Protein AF-A0AAE6M9Z0-F1 (afdb_monomer)

Organism: NCBI:txid983328

Sequence (207 aa):
MKKAFSLVELVFVMVILGILASFIIPSFSAKKQDADIATIKIQIAAIRAGIRDYTTSQIISGKTKQTLEVKDIPKKWDENKNDTIYPLFLEDFGDHKELFSTVLPNPIKGTSNNTQNGWSRQNSSNKLTYEGRYFIRFGKEAIRFDYCSIATQTESSKQICPPTNDTDKYKYMGKFYCSDSDKKNAVCWVKNKFNKYKIYKKERLAL

Foldseek 3Di:
DDDDDDPVNVVVVVVVCVVVCVVVVVVVVVVVVVVLVVVVVVVVVQLLVLQVVQLVVLVVVPADPVQDDLVPDDLDDDPVCPNDSGGQALDDPPDQQFGSVNRHVGGHGEDQAPQDAAKTQAPHNNHGDQTQWMWGDDHPDIWIKGADASSSQPDPPDGSDDDDPPVCSCVRHSDIDTPPDPDPPDPQWDQPPVRDTDRDPDDDPDD

InterPro domains:
  IPR012902 Prokaryotic N-terminal methylation site [PF07963] (2-24)
  IPR012902 Prokaryotic N-terminal methylation site [TIGR02532] (3-24)
  IPR045584 Pilin-like [SSF54523] (5-69)

Structure (mmCIF, N/CA/C/O backbone):
data_AF-A0AAE6M9Z0-F1
#
_entry.id   AF-A0AAE6M9Z0-F1
#
loop_
_atom_site.group_PDB
_atom_site.id
_atom_site.type_symbol
_atom_site.label_atom_id
_atom_site.label_alt_id
_atom_site.label_comp_id
_atom_site.label_asym_id
_atom_site.label_entity_id
_atom_site.label_seq_id
_atom_site.pdbx_PDB_ins_code
_atom_site.Cartn_x
_atom_site.Cartn_y
_atom_site.Cartn_z
_atom_site.occupancy
_atom_site.B_iso_or_equiv
_atom_site.auth_seq_id
_atom_site.auth_comp_id
_atom_site.auth_asym_id
_atom_site.auth_atom_id
_atom_site.pdbx_PDB_model_num
ATOM 1 N N . MET A 1 1 ? 33.092 -32.753 -36.816 1.00 53.78 1 MET A N 1
ATOM 2 C CA . MET A 1 1 ? 33.639 -31.443 -37.236 1.00 53.78 1 MET A CA 1
ATOM 3 C C . MET A 1 1 ? 32.785 -30.342 -36.618 1.00 53.78 1 MET A C 1
ATOM 5 O O . MET A 1 1 ? 31.617 -30.245 -36.969 1.00 53.78 1 MET A O 1
ATOM 9 N N . LYS A 1 2 ? 33.300 -29.580 -35.643 1.00 60.50 2 LYS A N 1
ATOM 10 C CA . LYS A 1 2 ? 32.569 -28.436 -35.068 1.00 60.50 2 LYS A CA 1
ATOM 11 C C . LYS A 1 2 ? 32.738 -27.248 -36.019 1.00 60.50 2 LYS A C 1
ATOM 13 O O . LYS A 1 2 ? 33.869 -26.834 -36.251 1.00 60.50 2 LYS A O 1
ATOM 18 N N . LYS A 1 3 ? 31.648 -26.745 -36.608 1.00 78.25 3 LYS A N 1
ATOM 19 C CA . LYS A 1 3 ? 31.686 -25.520 -37.420 1.00 78.25 3 LYS A CA 1
ATOM 20 C C . LYS A 1 3 ? 31.883 -24.336 -36.474 1.00 78.25 3 LYS A C 1
ATOM 22 O O . LYS A 1 3 ? 31.016 -24.067 -35.648 1.00 78.25 3 LYS A O 1
ATOM 27 N N . ALA A 1 4 ? 33.043 -23.693 -36.551 1.00 77.06 4 ALA A N 1
ATOM 28 C CA . ALA A 1 4 ? 33.271 -22.418 -35.890 1.00 77.06 4 ALA A CA 1
ATOM 29 C C . ALA A 1 4 ? 32.537 -21.320 -36.669 1.00 77.06 4 ALA A C 1
ATOM 31 O O . ALA A 1 4 ? 32.483 -21.359 -37.899 1.00 77.06 4 ALA A O 1
ATOM 32 N N . PHE A 1 5 ? 31.948 -20.377 -35.941 1.00 80.62 5 PHE A N 1
ATOM 33 C CA . PHE A 1 5 ? 31.266 -19.223 -36.517 1.00 80.62 5 PHE A CA 1
ATOM 34 C C . PHE A 1 5 ? 32.273 -18.355 -37.284 1.00 80.62 5 PHE A C 1
ATOM 36 O O . PHE A 1 5 ? 33.394 -18.151 -36.811 1.00 80.62 5 PHE A O 1
ATOM 43 N N . SER A 1 6 ? 31.900 -17.864 -38.467 1.00 91.19 6 SER A N 1
ATOM 44 C CA . SER A 1 6 ? 32.780 -16.993 -39.253 1.00 91.19 6 SER A CA 1
ATOM 45 C C . SER A 1 6 ? 32.881 -15.609 -38.607 1.00 91.19 6 SER A C 1
ATOM 47 O O . SER A 1 6 ? 31.891 -15.071 -38.110 1.00 91.19 6 SER A O 1
ATOM 49 N N . LEU A 1 7 ? 34.065 -14.990 -38.660 1.00 91.12 7 LEU A N 1
ATOM 50 C CA . LEU A 1 7 ? 34.269 -13.622 -38.169 1.00 91.12 7 LEU A CA 1
ATOM 51 C C . LEU A 1 7 ? 33.325 -12.635 -38.870 1.00 91.12 7 LEU A C 1
ATOM 53 O O . LEU A 1 7 ? 32.756 -11.759 -38.226 1.00 91.12 7 LEU A O 1
ATOM 57 N N . VAL A 1 8 ? 33.108 -12.810 -40.175 1.00 92.94 8 VAL A N 1
ATOM 58 C CA . VAL A 1 8 ? 32.209 -11.949 -40.961 1.00 92.94 8 VAL A CA 1
ATOM 59 C C . VAL A 1 8 ? 30.764 -12.075 -40.480 1.00 92.94 8 VAL A C 1
ATOM 61 O O . VAL A 1 8 ? 30.052 -11.078 -40.382 1.00 92.94 8 VAL A O 1
ATOM 64 N N . GLU A 1 9 ? 30.342 -13.286 -40.129 1.00 92.31 9 GLU A N 1
ATOM 65 C CA . GLU A 1 9 ? 28.992 -13.558 -39.637 1.00 92.31 9 GLU A CA 1
ATOM 66 C C . GLU A 1 9 ? 28.767 -12.897 -38.270 1.00 92.31 9 GLU A C 1
ATOM 68 O O . GLU A 1 9 ? 27.723 -12.292 -38.029 1.00 92.31 9 GLU A O 1
ATOM 73 N N . LEU A 1 10 ? 29.789 -12.902 -37.407 1.00 91.38 10 LEU A N 1
ATOM 74 C CA . LEU A 1 10 ? 29.758 -12.204 -36.120 1.00 91.38 10 LEU A CA 1
ATOM 75 C C . LEU A 1 10 ? 29.625 -10.686 -36.299 1.00 91.38 10 LEU A C 1
ATOM 77 O O . LEU A 1 10 ? 28.804 -10.047 -35.638 1.00 91.38 10 LEU A O 1
ATOM 81 N N . VAL A 1 11 ? 30.418 -10.108 -37.204 1.00 94.19 11 VAL A N 1
ATOM 82 C CA . VAL A 1 11 ? 30.397 -8.664 -37.474 1.00 94.19 11 VAL A CA 1
ATOM 83 C C . VAL A 1 11 ? 29.043 -8.242 -38.038 1.00 94.19 11 VAL A C 1
ATOM 85 O O . VAL A 1 11 ? 28.477 -7.248 -37.585 1.00 94.19 11 VAL A O 1
ATOM 88 N N . PHE A 1 12 ? 28.481 -9.016 -38.967 1.00 95.06 12 PHE A N 1
ATOM 89 C CA . PHE A 1 12 ? 27.174 -8.722 -39.551 1.00 95.06 12 PHE A CA 1
ATOM 90 C C . PHE A 1 12 ? 26.058 -8.695 -38.495 1.00 95.06 12 PHE A C 1
ATOM 92 O O . PHE A 1 12 ? 25.253 -7.762 -38.468 1.00 95.06 12 PHE A O 1
ATOM 99 N N . VAL A 1 13 ? 26.055 -9.656 -37.564 1.00 94.75 13 VAL A N 1
ATOM 100 C CA . VAL A 1 13 ? 25.091 -9.689 -36.453 1.00 94.75 13 VAL A CA 1
ATOM 101 C C . VAL A 1 13 ? 25.233 -8.458 -35.552 1.00 94.75 13 VAL A C 1
ATOM 103 O O . VAL A 1 13 ? 24.226 -7.844 -35.200 1.00 94.75 13 VAL A O 1
ATOM 106 N N . MET A 1 14 ? 26.460 -8.045 -35.218 1.00 93.88 14 MET A N 1
ATOM 107 C CA . MET A 1 14 ? 26.692 -6.859 -34.382 1.00 93.88 14 MET A CA 1
ATOM 108 C C . MET A 1 14 ? 26.226 -5.562 -35.054 1.00 93.88 14 MET A C 1
ATOM 110 O O . MET A 1 14 ? 25.641 -4.707 -34.390 1.00 93.88 14 MET A O 1
ATOM 114 N N . VAL A 1 15 ? 26.417 -5.429 -36.371 1.00 95.69 15 VAL A N 1
ATOM 115 C CA . VAL A 1 15 ? 25.919 -4.275 -37.138 1.00 95.69 15 VAL A CA 1
ATOM 116 C C . VAL A 1 15 ? 24.391 -4.229 -37.123 1.00 95.69 15 VAL A C 1
ATOM 118 O O . VAL A 1 15 ? 23.815 -3.182 -36.824 1.00 95.69 15 VAL A O 1
ATOM 121 N N . ILE A 1 16 ? 23.721 -5.356 -37.382 1.00 95.62 16 ILE A N 1
ATOM 122 C CA . ILE A 1 16 ? 22.252 -5.418 -37.356 1.00 95.62 16 ILE A CA 1
ATOM 123 C C . ILE A 1 16 ? 21.716 -5.078 -35.961 1.00 95.62 16 ILE A C 1
ATOM 125 O O . ILE A 1 16 ? 20.807 -4.253 -35.839 1.00 95.62 16 ILE A O 1
ATOM 129 N N . LEU A 1 17 ? 22.287 -5.666 -34.904 1.00 94.44 17 LEU A N 1
ATOM 130 C CA . LEU A 1 17 ? 21.880 -5.375 -33.527 1.00 94.44 17 LEU A CA 1
ATOM 131 C C . LEU A 1 17 ? 22.108 -3.902 -33.164 1.00 94.44 17 LEU A C 1
ATOM 133 O O . LEU A 1 17 ? 21.261 -3.313 -32.494 1.00 94.44 17 LEU A O 1
ATOM 137 N N . GLY A 1 18 ? 23.190 -3.283 -33.647 1.00 94.38 18 GLY A N 1
ATOM 138 C CA . GLY A 1 18 ? 23.466 -1.860 -33.442 1.00 94.38 18 GLY A CA 1
ATOM 139 C C . GLY A 1 18 ? 22.405 -0.945 -34.060 1.00 94.38 18 GLY A C 1
ATOM 140 O O . GLY A 1 18 ? 21.926 -0.018 -33.401 1.00 94.38 18 GLY A O 1
ATOM 141 N N . ILE A 1 19 ? 21.978 -1.235 -35.293 1.00 94.19 19 ILE A N 1
ATOM 1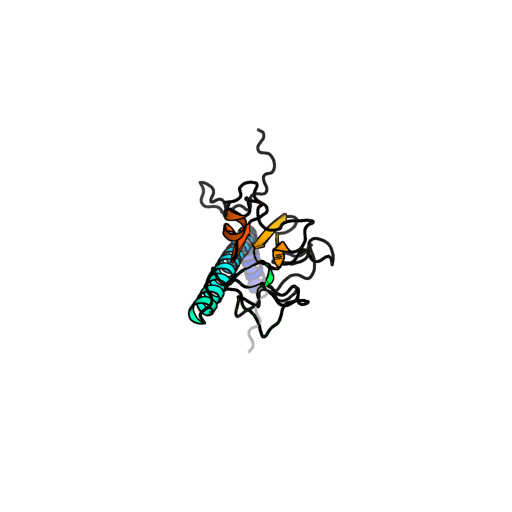42 C CA . ILE A 1 19 ? 20.929 -0.463 -35.976 1.00 94.19 19 ILE A CA 1
ATOM 143 C C . ILE A 1 19 ? 19.588 -0.639 -35.253 1.00 94.19 19 ILE A C 1
ATOM 145 O O . ILE A 1 19 ? 18.931 0.351 -34.933 1.00 94.19 19 ILE A O 1
ATOM 149 N N . LEU A 1 20 ? 19.200 -1.880 -34.934 1.00 93.62 20 LEU A N 1
ATOM 150 C CA . LEU A 1 20 ? 17.938 -2.164 -34.241 1.00 93.62 20 LEU A CA 1
ATOM 151 C C . LEU A 1 20 ? 17.881 -1.516 -32.850 1.00 93.62 20 LEU A C 1
ATOM 153 O O . LEU A 1 20 ? 16.852 -0.948 -32.477 1.00 93.62 20 LEU A O 1
ATOM 157 N N . ALA A 1 21 ? 18.982 -1.555 -32.093 1.00 88.81 21 ALA A N 1
ATOM 158 C CA . ALA A 1 21 ? 19.051 -0.958 -30.763 1.00 88.81 21 ALA A CA 1
ATOM 159 C C . ALA A 1 21 ? 18.797 0.558 -30.800 1.00 88.81 21 ALA A C 1
ATOM 161 O O . ALA A 1 21 ? 18.025 1.062 -29.981 1.00 88.81 21 ALA A O 1
ATOM 162 N N . SER A 1 22 ? 19.369 1.269 -31.779 1.00 88.62 22 SER A N 1
ATOM 163 C CA . SER A 1 22 ? 19.226 2.726 -31.921 1.00 88.62 22 SER A CA 1
ATOM 164 C C . SER A 1 22 ? 17.759 3.177 -32.011 1.00 88.62 22 SER A C 1
ATOM 166 O O . SER A 1 22 ? 17.355 4.140 -31.357 1.00 88.62 22 SER A O 1
ATOM 168 N N . PHE A 1 23 ? 16.920 2.433 -32.738 1.00 85.94 23 PHE A N 1
ATOM 169 C CA . PHE A 1 23 ? 15.497 2.759 -32.881 1.00 85.94 23 PHE A CA 1
ATOM 170 C C . PHE A 1 23 ? 14.654 2.410 -31.642 1.00 85.94 23 PHE A C 1
ATOM 172 O O . 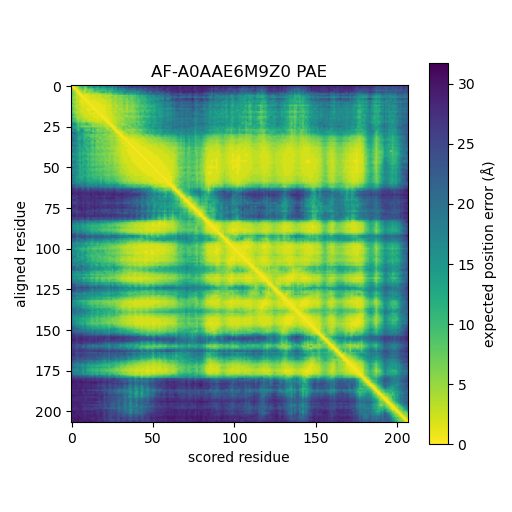PHE A 1 23 ? 13.673 3.096 -31.345 1.00 85.94 23 PHE A O 1
ATOM 179 N N . ILE A 1 24 ? 15.008 1.354 -30.902 1.00 84.06 24 ILE A N 1
ATOM 180 C CA . ILE A 1 24 ? 14.179 0.829 -29.801 1.00 84.06 24 ILE A CA 1
ATOM 181 C C . ILE A 1 24 ? 14.362 1.633 -28.503 1.00 84.06 24 ILE A C 1
ATOM 183 O O . ILE A 1 24 ? 13.381 1.869 -27.787 1.00 84.06 24 ILE A O 1
ATOM 187 N N . ILE A 1 25 ? 15.584 2.095 -28.212 1.00 78.12 25 ILE A N 1
ATOM 188 C CA . ILE A 1 25 ? 15.961 2.770 -26.955 1.00 78.12 25 ILE A CA 1
ATOM 189 C C . ILE A 1 25 ? 15.014 3.917 -26.536 1.00 78.12 25 ILE A C 1
ATOM 191 O O . ILE A 1 25 ? 14.530 3.878 -25.398 1.00 78.12 25 ILE A O 1
ATOM 195 N N . PRO A 1 26 ? 14.686 4.916 -27.386 1.00 74.50 26 PRO A N 1
ATOM 196 C CA . PRO A 1 26 ? 13.861 6.048 -26.954 1.00 74.50 26 PRO A CA 1
ATOM 197 C C . PRO A 1 26 ? 12.435 5.627 -26.566 1.00 74.50 26 PRO A C 1
ATOM 199 O O . PRO A 1 26 ? 11.860 6.159 -25.615 1.00 74.50 26 PRO A O 1
ATOM 202 N N . SER A 1 27 ? 11.871 4.626 -27.249 1.00 71.25 27 SER A N 1
ATOM 203 C CA . SER A 1 27 ? 10.515 4.138 -26.970 1.00 71.25 27 SER A CA 1
ATOM 204 C C . SER A 1 27 ? 10.422 3.324 -25.672 1.00 71.25 27 SER A C 1
ATOM 206 O O . SER A 1 27 ? 9.378 3.304 -25.020 1.00 71.25 27 SER A O 1
ATOM 208 N N . PHE A 1 28 ? 11.514 2.669 -25.268 1.00 74.75 28 PHE A N 1
ATOM 209 C CA . PHE A 1 28 ? 11.551 1.824 -24.077 1.00 74.75 28 PHE A CA 1
ATOM 210 C C . PHE A 1 28 ? 11.485 2.639 -22.778 1.00 74.75 28 PHE A C 1
ATOM 212 O O . PHE A 1 28 ? 10.773 2.263 -21.848 1.00 74.75 28 PHE A O 1
ATOM 219 N N . SER A 1 29 ? 12.171 3.785 -22.728 1.00 69.69 29 SER A N 1
ATOM 220 C CA . SER A 1 29 ? 12.151 4.676 -21.559 1.00 69.69 29 SER A CA 1
ATOM 221 C C . SER A 1 29 ? 10.752 5.250 -21.297 1.00 69.69 29 SER A 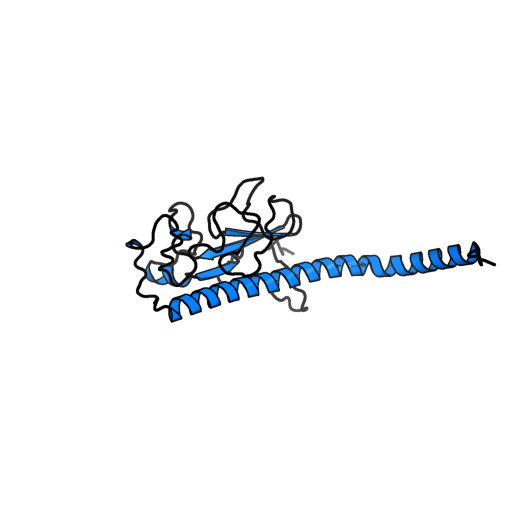C 1
ATOM 223 O O . SER A 1 29 ? 10.264 5.208 -20.167 1.00 69.69 29 SER A O 1
ATOM 225 N N . ALA A 1 30 ? 10.054 5.689 -22.352 1.00 67.25 30 ALA A N 1
ATOM 226 C CA . ALA A 1 30 ? 8.682 6.190 -22.240 1.00 67.25 30 ALA A CA 1
ATOM 227 C C . ALA A 1 30 ? 7.701 5.100 -21.765 1.00 67.25 30 ALA A C 1
ATOM 229 O O . ALA A 1 30 ? 6.896 5.334 -20.866 1.00 67.25 30 ALA A O 1
ATOM 230 N N . LYS A 1 31 ? 7.820 3.876 -22.300 1.00 71.25 31 LYS A N 1
ATOM 231 C CA . LYS A 1 31 ? 6.967 2.740 -21.907 1.00 71.25 31 LYS A CA 1
ATOM 232 C C . LYS A 1 31 ? 7.151 2.317 -20.448 1.00 71.25 31 LYS A C 1
ATOM 234 O O . LYS A 1 31 ? 6.187 1.875 -19.830 1.00 71.25 31 LYS A O 1
ATOM 239 N N . LYS A 1 32 ? 8.357 2.461 -19.884 1.00 74.38 32 LYS A N 1
ATOM 240 C CA . LYS A 1 32 ? 8.604 2.190 -18.457 1.00 74.38 32 LYS A CA 1
ATOM 241 C C . LYS A 1 32 ? 7.805 3.125 -17.551 1.00 74.38 32 LYS A C 1
ATOM 243 O O . LYS A 1 32 ? 7.137 2.655 -16.640 1.00 74.38 32 LYS A O 1
ATOM 248 N N . GLN A 1 33 ? 7.810 4.424 -17.849 1.00 68.69 33 GLN A N 1
ATOM 249 C CA . GLN A 1 33 ? 7.063 5.411 -17.063 1.00 68.69 33 GLN A CA 1
ATOM 250 C C . GLN A 1 33 ? 5.551 5.148 -17.108 1.00 68.69 33 GLN A C 1
ATOM 252 O O . GLN A 1 33 ? 4.877 5.195 -16.079 1.00 68.69 33 GLN A O 1
ATOM 257 N N . ASP A 1 34 ? 5.017 4.812 -18.285 1.00 70.81 34 ASP A N 1
ATOM 258 C CA . ASP A 1 34 ? 3.599 4.471 -18.435 1.00 70.81 34 ASP A CA 1
ATOM 259 C C . ASP A 1 34 ? 3.221 3.195 -17.658 1.00 70.81 34 ASP A C 1
ATOM 261 O O . ASP A 1 34 ? 2.141 3.127 -17.061 1.00 70.81 34 ASP A O 1
ATOM 265 N N . ALA A 1 35 ? 4.114 2.201 -17.616 1.00 76.19 35 ALA A N 1
ATOM 266 C CA . ALA A 1 35 ? 3.920 0.974 -16.847 1.00 76.19 35 ALA A CA 1
ATOM 267 C C . ALA A 1 35 ? 3.909 1.232 -15.330 1.00 76.19 35 ALA A C 1
ATOM 269 O O . ALA A 1 35 ? 3.043 0.703 -14.625 1.00 76.19 35 ALA A O 1
ATOM 270 N N . ASP A 1 36 ? 4.799 2.091 -14.829 1.00 77.31 36 ASP A N 1
ATOM 271 C CA . ASP A 1 36 ? 4.832 2.482 -13.414 1.00 77.31 36 ASP A CA 1
ATOM 272 C C . ASP A 1 36 ? 3.520 3.172 -13.007 1.00 77.31 36 ASP A C 1
ATOM 274 O O . ASP A 1 36 ? 2.881 2.823 -12.008 1.00 77.31 36 ASP A O 1
ATOM 278 N N . ILE A 1 37 ? 3.052 4.104 -13.841 1.00 76.19 37 ILE A N 1
ATOM 279 C CA . ILE A 1 37 ? 1.776 4.808 -13.667 1.00 76.19 37 ILE A CA 1
ATOM 280 C C . ILE A 1 37 ? 0.589 3.832 -13.647 1.00 76.19 37 ILE A C 1
ATOM 282 O O . ILE A 1 37 ? -0.314 3.961 -12.813 1.00 76.19 37 ILE A O 1
ATOM 286 N N . ALA A 1 38 ? 0.556 2.872 -14.574 1.00 80.25 38 ALA A N 1
ATOM 287 C CA . ALA A 1 38 ? -0.510 1.879 -14.649 1.00 80.25 38 ALA A CA 1
ATOM 288 C C . ALA A 1 38 ? -0.533 0.982 -13.403 1.00 80.25 38 ALA A C 1
ATOM 290 O O . ALA A 1 38 ? -1.596 0.782 -12.810 1.00 80.25 38 ALA A O 1
ATOM 291 N N . THR A 1 39 ? 0.640 0.529 -12.959 1.00 84.94 39 THR A N 1
ATOM 292 C CA . THR A 1 39 ? 0.810 -0.288 -11.750 1.00 84.94 39 THR A CA 1
ATOM 293 C C . THR A 1 39 ? 0.248 0.424 -10.525 1.00 84.94 39 THR A C 1
ATOM 295 O O . THR A 1 39 ? -0.519 -0.148 -9.752 1.00 84.94 39 THR A O 1
ATOM 298 N N . ILE A 1 40 ? 0.545 1.712 -10.383 1.00 84.31 40 ILE A N 1
ATOM 299 C CA . ILE A 1 40 ? 0.096 2.500 -9.236 1.00 84.31 40 ILE A CA 1
ATOM 300 C C . ILE A 1 40 ? -1.414 2.717 -9.236 1.00 84.31 40 ILE A C 1
ATOM 302 O O . ILE A 1 40 ? -2.045 2.670 -8.181 1.00 84.31 40 ILE A O 1
ATOM 306 N N . LYS A 1 41 ? -2.040 2.887 -10.402 1.00 83.50 41 LYS A N 1
ATOM 307 C CA . LYS A 1 41 ? -3.508 2.938 -10.476 1.00 83.50 41 LYS A CA 1
ATOM 308 C C . LYS A 1 41 ? -4.147 1.632 -10.024 1.00 83.50 41 LYS A C 1
ATOM 310 O O . LYS A 1 41 ? -5.136 1.683 -9.294 1.00 83.50 41 LYS A O 1
ATOM 315 N N . ILE A 1 42 ? -3.584 0.497 -10.438 1.00 88.75 42 ILE A N 1
ATOM 316 C CA . ILE A 1 42 ? -4.049 -0.828 -10.017 1.00 88.75 42 ILE A CA 1
ATOM 317 C C . ILE A 1 42 ? -3.909 -0.963 -8.500 1.00 88.75 42 ILE A C 1
ATOM 319 O O . ILE A 1 42 ? -4.869 -1.340 -7.838 1.00 88.75 42 ILE A O 1
ATOM 323 N N . GLN A 1 43 ? -2.769 -0.562 -7.936 1.00 91.06 43 GLN A N 1
ATOM 324 C CA . GLN A 1 43 ? -2.538 -0.574 -6.490 1.00 91.06 43 GLN A CA 1
ATOM 325 C C . GLN A 1 43 ? -3.538 0.305 -5.727 1.00 91.06 43 GLN A C 1
ATOM 327 O O . GLN A 1 43 ? -4.132 -0.152 -4.759 1.00 91.06 43 GLN A O 1
ATOM 332 N N . ILE A 1 44 ? -3.805 1.536 -6.178 1.00 89.50 44 ILE A N 1
ATOM 333 C CA . ILE A 1 44 ? -4.808 2.415 -5.546 1.00 89.50 44 ILE A CA 1
ATOM 334 C C . ILE A 1 44 ? -6.208 1.791 -5.610 1.00 89.50 44 ILE A C 1
ATOM 336 O O . ILE A 1 44 ? -6.968 1.871 -4.643 1.00 89.50 44 ILE A O 1
ATOM 340 N N . ALA A 1 45 ? -6.570 1.199 -6.751 1.00 89.88 45 ALA A N 1
ATOM 341 C CA . ALA A 1 45 ? -7.847 0.514 -6.907 1.00 89.88 45 ALA A CA 1
ATOM 342 C C . ALA A 1 45 ? -7.947 -0.697 -5.969 1.00 89.88 45 ALA A C 1
ATOM 344 O O . ALA A 1 45 ? -8.977 -0.863 -5.319 1.00 89.88 45 ALA A O 1
ATOM 345 N N . ALA A 1 46 ? -6.868 -1.471 -5.841 1.00 93.69 46 ALA A N 1
ATOM 346 C CA . ALA A 1 46 ? -6.772 -2.600 -4.927 1.00 93.69 46 ALA A CA 1
ATOM 347 C C . ALA A 1 46 ? -6.906 -2.156 -3.466 1.00 93.69 46 ALA A C 1
ATOM 349 O O . ALA A 1 46 ? -7.709 -2.730 -2.747 1.00 93.69 46 ALA A O 1
ATOM 350 N N . ILE A 1 47 ? -6.215 -1.090 -3.041 1.00 93.69 47 ILE A N 1
ATOM 351 C CA . ILE A 1 47 ? -6.326 -0.548 -1.674 1.00 93.69 47 ILE A CA 1
ATOM 352 C C . ILE A 1 47 ? -7.776 -0.156 -1.373 1.00 93.69 47 ILE A C 1
ATOM 354 O O . ILE A 1 47 ? -8.326 -0.518 -0.338 1.00 93.69 47 ILE A O 1
ATOM 358 N N . ARG A 1 48 ? -8.433 0.562 -2.292 1.00 92.69 48 ARG A N 1
ATOM 359 C CA . ARG A 1 48 ? -9.837 0.972 -2.115 1.00 92.69 48 ARG A CA 1
ATOM 360 C C . ARG A 1 48 ? -10.797 -0.212 -2.087 1.00 92.69 48 ARG A C 1
ATOM 362 O O . ARG A 1 48 ? -11.760 -0.177 -1.325 1.00 92.69 48 ARG A O 1
ATOM 369 N N . ALA A 1 49 ? -10.558 -1.219 -2.923 1.00 93.88 49 ALA A N 1
ATOM 370 C CA . ALA A 1 49 ? -11.326 -2.456 -2.906 1.00 93.88 49 ALA A CA 1
ATOM 371 C C . ALA A 1 49 ? -11.128 -3.188 -1.574 1.00 93.88 49 ALA A C 1
ATOM 373 O O . ALA A 1 49 ? -12.113 -3.474 -0.912 1.00 93.88 49 ALA A O 1
ATOM 374 N N . GLY A 1 50 ? -9.885 -3.349 -1.121 1.00 94.44 50 GLY A N 1
ATOM 375 C CA . GLY A 1 50 ? -9.550 -3.971 0.157 1.00 94.44 50 GLY A CA 1
ATOM 376 C C . GLY A 1 50 ? -10.210 -3.287 1.353 1.00 94.44 50 GLY A C 1
ATOM 377 O O . GLY A 1 50 ? -10.774 -3.954 2.214 1.00 94.44 50 GLY A O 1
ATOM 378 N N . ILE A 1 51 ? -10.235 -1.949 1.382 1.00 92.19 51 ILE A N 1
ATOM 379 C CA . ILE A 1 51 ? -10.949 -1.198 2.428 1.00 92.19 51 ILE A CA 1
ATOM 380 C C . ILE A 1 51 ? -12.453 -1.497 2.391 1.00 92.19 51 ILE A C 1
ATOM 382 O O . ILE A 1 51 ? -13.064 -1.720 3.434 1.00 92.19 51 ILE A O 1
ATOM 386 N N . ARG A 1 52 ? -13.067 -1.511 1.202 1.00 91.75 52 ARG A N 1
ATOM 387 C CA . ARG A 1 52 ? -14.494 -1.832 1.051 1.00 91.75 52 ARG A CA 1
ATOM 388 C C . ARG A 1 52 ? -14.794 -3.272 1.460 1.00 91.75 52 ARG A C 1
ATOM 390 O O . ARG A 1 52 ? -15.827 -3.510 2.082 1.00 91.75 52 ARG A O 1
ATOM 397 N N . ASP A 1 53 ? -13.923 -4.206 1.113 1.00 93.56 53 ASP A N 1
ATOM 398 C CA . ASP A 1 53 ? -14.095 -5.625 1.405 1.00 93.56 53 ASP A CA 1
ATOM 399 C C . ASP A 1 53 ? -13.964 -5.870 2.914 1.00 93.56 53 ASP A C 1
ATOM 401 O O . ASP A 1 53 ? -14.832 -6.516 3.500 1.00 93.56 53 ASP A O 1
ATOM 405 N N . TYR A 1 54 ? -12.987 -5.231 3.570 1.00 90.94 54 TYR A N 1
ATOM 406 C CA . TYR A 1 54 ? -12.901 -5.172 5.031 1.00 90.94 54 TYR A CA 1
ATOM 407 C C . TYR A 1 54 ? -14.184 -4.593 5.639 1.00 90.94 54 TYR A C 1
ATOM 409 O O . TYR A 1 54 ? -14.779 -5.168 6.541 1.00 90.94 54 TYR A O 1
ATOM 417 N N . THR A 1 55 ? -14.662 -3.457 5.134 1.00 88.06 55 THR A N 1
ATOM 418 C CA . THR A 1 55 ? -15.897 -2.845 5.639 1.00 88.06 55 THR A CA 1
ATOM 419 C C . THR A 1 55 ? -17.107 -3.754 5.478 1.00 88.06 55 THR A C 1
ATOM 421 O O . THR A 1 55 ? -17.935 -3.850 6.381 1.00 88.06 55 THR A O 1
ATOM 424 N N . THR A 1 56 ? -17.201 -4.450 4.350 1.00 90.38 56 THR A N 1
ATOM 425 C CA . THR A 1 56 ? -18.286 -5.392 4.079 1.00 90.38 56 THR A CA 1
ATOM 426 C C . THR A 1 56 ? -18.226 -6.578 5.037 1.00 90.38 56 THR A C 1
ATOM 428 O O . THR A 1 56 ? -19.264 -6.965 5.569 1.00 90.38 56 THR A O 1
ATOM 431 N N . SER A 1 57 ? -17.032 -7.107 5.330 1.00 89.56 57 SER A N 1
ATOM 432 C CA . SER A 1 57 ? -16.882 -8.200 6.295 1.00 89.56 57 SER A CA 1
ATOM 433 C C . SER A 1 57 ? -17.300 -7.777 7.704 1.00 89.56 57 SER A C 1
ATOM 435 O O . SER A 1 57 ? -18.076 -8.489 8.333 1.00 89.56 57 SER A O 1
ATOM 437 N N . GLN A 1 58 ? -16.911 -6.581 8.160 1.00 85.56 58 GLN A N 1
ATOM 438 C CA . GLN A 1 58 ? -17.334 -6.062 9.468 1.00 85.56 58 GLN A CA 1
ATOM 439 C C . GLN A 1 58 ? -18.854 -5.864 9.565 1.00 85.56 58 GLN A C 1
ATOM 441 O O . GLN A 1 58 ? -19.444 -6.149 10.607 1.00 85.56 58 GLN A O 1
ATOM 446 N N . ILE A 1 59 ? -19.498 -5.403 8.486 1.00 85.06 59 ILE A N 1
ATOM 447 C CA . ILE A 1 59 ? -20.960 -5.251 8.433 1.00 85.06 59 ILE A CA 1
ATOM 448 C C . ILE A 1 59 ? -21.653 -6.612 8.527 1.00 85.06 59 ILE A C 1
ATOM 450 O O . ILE A 1 59 ? -22.608 -6.756 9.288 1.00 85.06 59 ILE A O 1
ATOM 454 N N . ILE A 1 60 ? -21.162 -7.618 7.798 1.00 88.62 60 ILE A N 1
ATOM 455 C CA . ILE A 1 60 ? -21.689 -8.991 7.863 1.00 88.62 60 ILE A CA 1
ATOM 456 C C . ILE A 1 60 ? -21.501 -9.579 9.269 1.00 88.62 60 ILE A C 1
ATOM 458 O O . ILE A 1 60 ? -22.378 -10.283 9.759 1.00 88.62 60 ILE A O 1
ATOM 462 N N . SER A 1 61 ? -20.409 -9.234 9.954 1.00 85.88 61 SER A N 1
ATOM 463 C CA . SER A 1 61 ? -20.174 -9.589 11.359 1.00 85.88 61 SER A CA 1
ATOM 464 C C . SER A 1 61 ? -21.038 -8.808 12.365 1.00 85.88 61 SER A C 1
ATOM 466 O O . SER A 1 61 ? -20.859 -8.982 13.567 1.00 85.88 61 SER A O 1
ATOM 468 N N . GLY A 1 62 ? -21.967 -7.959 11.910 1.00 79.56 62 GLY A N 1
ATOM 469 C CA . GLY A 1 62 ? -22.946 -7.271 12.757 1.00 79.56 62 GLY A CA 1
ATOM 470 C C . GLY A 1 62 ? -22.568 -5.852 13.192 1.00 79.56 62 GLY A C 1
ATOM 471 O O . GLY A 1 62 ? -23.301 -5.248 13.974 1.00 79.56 62 GLY A O 1
ATOM 472 N N . LYS A 1 63 ? -21.463 -5.279 12.695 1.00 76.69 63 LYS A N 1
ATOM 473 C CA . LYS A 1 63 ? -21.038 -3.911 13.051 1.00 76.69 63 LYS A CA 1
ATOM 474 C C . LYS A 1 63 ? -21.732 -2.873 12.169 1.00 76.69 63 LYS A C 1
ATOM 476 O O . LYS A 1 63 ? -21.756 -2.997 10.945 1.00 76.69 63 LYS A O 1
ATOM 481 N N . THR A 1 64 ? -22.268 -1.805 12.765 1.00 67.56 64 THR A N 1
ATOM 482 C CA . THR A 1 64 ? -23.003 -0.752 12.033 1.00 67.56 64 THR A CA 1
ATOM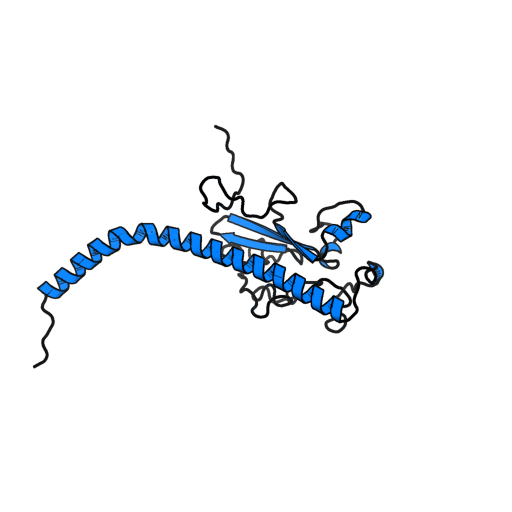 483 C C . THR A 1 64 ? -22.478 0.652 12.340 1.00 67.56 64 THR A C 1
ATOM 485 O O . THR A 1 64 ? -21.715 0.867 13.282 1.00 67.56 64 THR A O 1
ATOM 488 N N . LYS A 1 65 ? -22.817 1.643 11.496 1.00 59.94 65 LYS A N 1
ATOM 489 C CA . LYS A 1 65 ? -22.264 3.015 11.595 1.00 59.94 65 LYS A CA 1
ATOM 490 C C . LYS A 1 65 ? -22.632 3.708 12.912 1.00 59.94 65 LYS A C 1
ATOM 492 O O . LYS A 1 65 ? -21.999 4.696 13.258 1.00 59.94 65 LYS A O 1
ATOM 497 N N . GLN A 1 66 ? -23.635 3.184 13.614 1.00 50.75 66 GLN A N 1
ATOM 498 C CA . GLN A 1 66 ? -24.150 3.678 14.890 1.00 50.75 66 GLN A CA 1
ATOM 499 C C . GLN A 1 66 ? -23.345 3.186 16.105 1.00 50.75 66 GLN A C 1
ATOM 501 O O . GLN A 1 66 ? -23.393 3.831 17.141 1.00 50.75 66 GLN A O 1
ATOM 506 N N . THR A 1 67 ? -22.545 2.121 15.980 1.00 48.81 67 THR A N 1
ATOM 507 C CA . THR A 1 67 ? -21.675 1.587 17.056 1.00 48.81 67 THR A CA 1
ATOM 508 C C . THR A 1 67 ? -20.364 2.370 17.258 1.00 48.81 67 THR A C 1
ATOM 510 O O . THR A 1 67 ? -19.400 1.839 17.789 1.00 48.81 67 THR A O 1
ATOM 513 N N . LEU A 1 68 ? -20.286 3.627 16.809 1.00 53.16 68 LEU A N 1
ATOM 514 C CA . LEU A 1 68 ? -19.053 4.424 16.813 1.00 53.16 68 LEU A CA 1
ATOM 515 C C . LEU A 1 68 ? -19.243 5.744 17.566 1.00 53.16 68 LEU A C 1
ATOM 517 O O . LEU A 1 68 ? -19.197 6.818 16.964 1.00 53.16 68 LEU A O 1
ATOM 521 N N . GLU A 1 69 ? -19.425 5.690 18.886 1.00 50.59 69 GLU A N 1
ATOM 522 C CA . GLU A 1 69 ? -19.096 6.857 19.702 1.00 50.59 69 GLU A CA 1
ATOM 523 C C . GLU A 1 69 ? -17.572 6.958 19.838 1.00 50.59 69 GLU A C 1
ATOM 525 O O . GLU A 1 69 ? -16.883 5.983 20.125 1.00 50.59 69 GLU A O 1
ATOM 530 N N . VAL A 1 70 ? -17.019 8.164 19.652 1.00 51.81 70 VAL A N 1
ATOM 531 C CA . VAL A 1 70 ? -15.565 8.430 19.725 1.00 51.81 70 VAL A CA 1
ATOM 532 C C . VAL A 1 70 ? -14.945 7.986 21.062 1.00 51.81 70 VAL A C 1
ATOM 534 O O . VAL A 1 70 ? -13.740 7.760 21.141 1.00 51.81 70 VAL A O 1
ATOM 537 N N . LYS A 1 71 ? -15.769 7.854 22.107 1.00 50.09 71 LYS A N 1
ATOM 538 C CA . LYS A 1 71 ? -15.371 7.456 23.459 1.00 50.09 71 LYS A CA 1
ATOM 539 C C . LYS A 1 71 ? -14.984 5.980 23.579 1.00 50.09 71 LYS A C 1
ATOM 541 O O . LYS A 1 71 ? -14.126 5.678 24.402 1.00 50.09 71 LYS A O 1
ATOM 546 N N . ASP A 1 72 ? -15.544 5.109 22.742 1.00 49.66 72 ASP A N 1
ATOM 547 C CA . ASP A 1 72 ? -15.334 3.654 22.825 1.00 49.66 72 ASP A CA 1
ATOM 548 C C . ASP A 1 72 ? -14.171 3.172 21.953 1.00 49.66 72 ASP A C 1
ATOM 550 O O . ASP A 1 72 ? -13.870 1.983 21.874 1.00 49.66 72 ASP A O 1
ATOM 554 N N . ILE A 1 73 ? -13.494 4.104 21.283 1.00 51.94 73 ILE A N 1
ATOM 555 C CA . ILE A 1 73 ? -12.437 3.787 20.334 1.00 51.94 73 ILE A CA 1
ATOM 556 C C . ILE A 1 73 ? -11.137 3.699 21.113 1.00 51.94 73 ILE A C 1
ATOM 558 O O . ILE A 1 73 ? -10.683 4.705 21.676 1.00 51.94 73 ILE A O 1
ATOM 562 N N . PRO A 1 74 ? -10.522 2.511 21.171 1.00 51.12 74 PRO A N 1
ATOM 563 C CA . PRO A 1 74 ? -9.354 2.327 21.996 1.00 51.12 74 PRO A CA 1
ATOM 564 C C . PRO A 1 74 ? -8.222 3.204 21.447 1.00 51.12 74 PRO A C 1
ATOM 566 O O . PRO A 1 74 ? -7.905 3.196 20.258 1.00 51.12 74 PRO A O 1
ATOM 569 N N . LYS A 1 75 ? -7.598 3.987 22.336 1.00 50.03 75 LYS A N 1
ATOM 570 C CA . LYS A 1 75 ? -6.433 4.834 22.008 1.00 50.03 75 LYS A CA 1
ATOM 571 C C . LYS A 1 75 ? -5.206 4.016 21.578 1.00 50.03 75 LYS A C 1
ATOM 573 O O . LYS A 1 75 ? -4.229 4.585 21.109 1.00 50.03 75 LYS A O 1
ATOM 578 N N . LYS A 1 76 ? -5.254 2.697 21.772 1.00 51.38 76 LYS A N 1
ATOM 579 C CA . LYS A 1 76 ? -4.247 1.715 21.388 1.00 51.38 76 LYS A CA 1
ATOM 580 C C . LYS A 1 76 ? -4.950 0.628 20.582 1.00 51.38 76 LYS A C 1
ATOM 5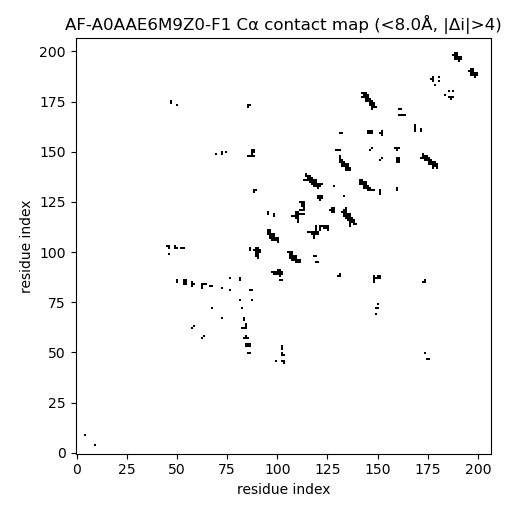82 O O . LYS A 1 76 ? -6.006 0.164 20.996 1.00 51.38 76 LYS A O 1
ATOM 587 N N . TRP A 1 77 ? -4.382 0.244 19.446 1.00 47.41 77 TRP A N 1
ATOM 588 C CA . TRP A 1 77 ? -4.901 -0.867 18.655 1.00 47.41 77 TRP A CA 1
ATOM 589 C C . TRP A 1 77 ? -4.900 -2.157 19.490 1.00 47.41 77 TRP A C 1
ATOM 591 O O . TRP A 1 77 ? -3.897 -2.479 20.129 1.00 47.41 77 TRP A O 1
ATOM 601 N N . ASP A 1 78 ? -6.040 -2.842 19.515 1.00 55.28 78 ASP A N 1
ATOM 602 C CA . ASP A 1 78 ? -6.237 -4.145 20.148 1.00 55.28 78 ASP A CA 1
ATOM 603 C C . ASP A 1 78 ? -6.655 -5.116 19.043 1.00 55.28 78 ASP A C 1
ATOM 605 O O . ASP A 1 78 ? -7.729 -4.982 18.449 1.00 55.28 78 ASP A O 1
ATOM 609 N N . GLU A 1 79 ? -5.775 -6.068 18.744 1.00 51.69 79 GLU A N 1
ATOM 610 C CA . GLU A 1 79 ? -5.946 -7.090 17.707 1.00 51.69 79 GLU A CA 1
ATOM 611 C C . GLU A 1 79 ? -7.224 -7.923 17.889 1.00 51.69 79 GLU A C 1
ATOM 613 O O . GLU A 1 79 ? -7.797 -8.410 16.915 1.00 51.69 79 GLU A O 1
ATOM 618 N N . ASN A 1 80 ? -7.725 -8.010 19.125 1.00 51.47 80 ASN A N 1
ATOM 619 C CA . ASN A 1 80 ? -8.914 -8.779 19.477 1.00 51.47 80 ASN A CA 1
ATOM 620 C C . ASN A 1 80 ? -10.206 -7.948 19.427 1.00 51.47 80 ASN A C 1
ATOM 622 O O . ASN A 1 80 ? -11.297 -8.500 19.575 1.00 51.47 80 ASN A O 1
ATOM 626 N N . LYS A 1 81 ? -10.102 -6.629 19.216 1.00 53.62 81 LYS A N 1
ATOM 627 C CA . LYS A 1 81 ? -11.220 -5.673 19.256 1.00 53.62 81 LYS A CA 1
ATOM 628 C C . LYS A 1 81 ? -11.151 -4.685 18.107 1.00 53.62 81 LYS A C 1
ATOM 630 O O . LYS A 1 81 ? -11.019 -3.473 18.286 1.00 53.62 81 LYS A O 1
ATOM 635 N N . ASN A 1 82 ? -11.278 -5.183 16.884 1.00 54.31 82 ASN A N 1
ATOM 636 C CA . ASN A 1 82 ? -11.438 -4.298 15.736 1.00 54.31 82 ASN A CA 1
ATOM 637 C C . ASN A 1 82 ? -12.902 -3.842 15.622 1.00 54.31 82 ASN A C 1
ATOM 639 O O . ASN A 1 82 ? -13.555 -4.086 14.615 1.00 54.31 82 ASN A O 1
ATOM 643 N N . ASP A 1 83 ? -13.462 -3.231 16.670 1.00 59.81 83 ASP A N 1
ATOM 644 C CA . ASP A 1 83 ? -14.907 -2.964 16.856 1.00 59.81 83 ASP A CA 1
ATOM 645 C C . ASP A 1 83 ? -15.481 -1.892 15.916 1.00 59.81 83 ASP A C 1
ATOM 647 O O . ASP A 1 83 ? -16.630 -1.469 16.029 1.00 59.81 83 ASP A O 1
ATOM 651 N N . THR A 1 84 ? -14.696 -1.485 14.921 1.00 70.94 84 THR A N 1
ATOM 652 C CA . THR A 1 84 ? -15.055 -0.446 13.967 1.00 70.94 84 THR A CA 1
ATOM 653 C C . THR A 1 84 ? -15.291 -1.014 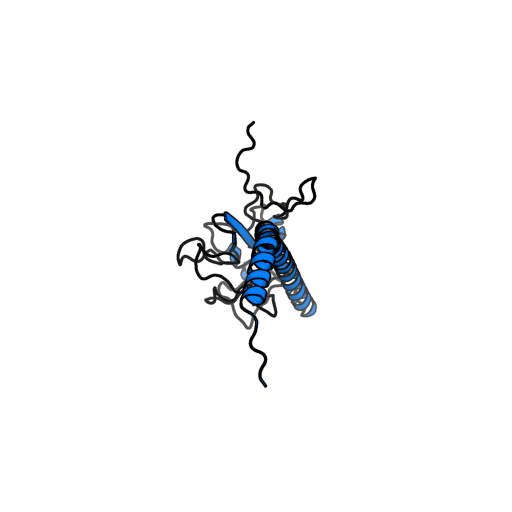12.567 1.00 70.94 84 THR A C 1
ATOM 655 O O . THR A 1 84 ? -14.681 -1.996 12.151 1.00 70.94 84 THR A O 1
ATOM 658 N N . ILE A 1 85 ? -16.202 -0.390 11.814 1.00 80.44 85 ILE A N 1
ATOM 659 C CA . ILE A 1 85 ? -16.541 -0.812 10.440 1.00 80.44 85 ILE A CA 1
ATOM 660 C C . ILE A 1 85 ? -15.406 -0.547 9.447 1.00 80.44 85 ILE A C 1
ATOM 662 O O . ILE A 1 85 ? -15.302 -1.199 8.410 1.00 80.44 85 ILE A O 1
ATOM 666 N N . TYR A 1 86 ? -14.578 0.453 9.720 1.00 84.00 86 TYR A N 1
ATOM 667 C CA . TYR A 1 86 ? -13.456 0.814 8.863 1.00 84.00 86 TYR A CA 1
ATOM 668 C C . TYR A 1 86 ? -12.163 0.372 9.536 1.00 84.00 86 TYR A C 1
ATOM 670 O O . TYR A 1 86 ? -12.090 0.450 10.757 1.00 84.00 86 TYR A O 1
ATOM 678 N N . PRO A 1 87 ? -11.124 -0.029 8.789 1.00 85.31 87 PRO A N 1
ATOM 679 C CA . PRO A 1 87 ? -9.829 -0.306 9.397 1.00 85.31 87 PRO A CA 1
ATOM 680 C C . PRO A 1 87 ? -9.353 0.894 10.225 1.00 85.31 87 PRO A C 1
ATOM 682 O O . PRO A 1 87 ? -9.405 2.032 9.744 1.00 85.31 87 PRO A O 1
ATOM 685 N N . LEU A 1 88 ? -8.868 0.665 11.447 1.00 80.44 88 LEU A N 1
ATOM 686 C CA . LEU A 1 88 ? -8.215 1.723 12.227 1.00 80.44 88 LEU A CA 1
ATOM 687 C C . LEU A 1 88 ? -6.921 2.182 11.535 1.00 80.44 88 LEU A C 1
ATOM 689 O O . LEU A 1 88 ? -6.664 3.380 11.439 1.00 80.44 88 LEU A O 1
ATOM 693 N N . PHE A 1 89 ? -6.180 1.236 10.960 1.00 82.31 89 PHE A N 1
ATOM 694 C CA . PHE A 1 89 ? -4.947 1.439 10.200 1.00 82.31 89 PHE A CA 1
ATOM 695 C C . PHE A 1 89 ? -4.960 0.539 8.971 1.00 82.31 89 PHE A C 1
ATOM 697 O O . PHE A 1 89 ? -5.662 -0.474 8.959 1.00 82.31 89 PHE A O 1
ATOM 704 N N . LEU A 1 90 ? -4.205 0.902 7.935 1.00 88.75 90 LEU A N 1
ATOM 705 C CA . LEU A 1 90 ? -4.088 0.053 6.748 1.00 88.75 90 LEU A CA 1
ATOM 706 C C . LEU A 1 90 ? -2.899 -0.910 6.832 1.00 88.75 90 LEU A C 1
ATOM 708 O O . LEU A 1 90 ? -2.826 -1.816 6.014 1.00 88.75 90 LEU A O 1
ATOM 712 N N . GLU A 1 91 ? -2.019 -0.773 7.817 1.00 85.75 91 GLU A N 1
ATOM 713 C CA . GLU A 1 91 ? -0.846 -1.623 8.010 1.00 85.75 91 GLU A CA 1
ATOM 714 C C . GLU A 1 91 ? -0.568 -1.852 9.495 1.00 85.75 91 GLU A C 1
ATOM 716 O O . GLU A 1 91 ? -1.121 -1.152 10.348 1.00 85.75 91 GLU A O 1
ATOM 721 N N . ASP A 1 92 ? 0.314 -2.811 9.769 1.00 78.50 92 ASP A N 1
ATOM 722 C CA . ASP A 1 92 ? 0.838 -3.083 11.103 1.00 78.50 92 ASP A CA 1
ATOM 723 C C . ASP A 1 92 ? 1.864 -2.022 11.545 1.00 78.50 92 ASP A C 1
ATOM 725 O O . ASP A 1 92 ? 2.605 -1.430 10.749 1.00 78.50 92 ASP A O 1
ATOM 729 N N . PHE A 1 93 ? 1.909 -1.768 12.846 1.00 63.97 93 PHE A N 1
ATOM 730 C CA . PHE A 1 93 ? 2.768 -0.766 13.448 1.00 63.97 93 PHE A CA 1
ATOM 731 C C . PHE A 1 93 ? 4.202 -1.264 13.563 1.00 63.97 93 PHE A C 1
ATOM 733 O O . PHE A 1 93 ? 4.529 -2.124 14.372 1.00 63.97 93 PHE A O 1
ATOM 740 N N . GLY A 1 94 ? 5.093 -0.639 12.799 1.00 61.84 94 GLY A N 1
ATOM 741 C CA . GLY A 1 94 ? 6.534 -0.883 12.881 1.00 61.84 94 GLY A CA 1
ATOM 742 C C . GLY A 1 94 ? 7.123 -1.414 11.584 1.00 61.84 94 GLY A C 1
ATOM 743 O O . GLY A 1 94 ? 8.293 -1.139 11.303 1.00 61.84 94 GLY A O 1
ATOM 744 N N . ASP A 1 95 ? 6.307 -2.047 10.737 1.00 65.50 95 ASP A N 1
ATOM 745 C CA . ASP A 1 95 ? 6.738 -2.456 9.407 1.00 65.50 95 ASP A CA 1
ATOM 746 C C . ASP A 1 95 ? 6.356 -1.419 8.340 1.00 65.50 95 ASP A C 1
ATOM 748 O O . ASP A 1 95 ? 5.269 -1.396 7.773 1.00 65.50 95 ASP A O 1
ATOM 752 N N . HIS A 1 96 ? 7.297 -0.526 8.036 1.00 71.81 96 HIS A N 1
ATOM 753 C CA . HIS A 1 96 ? 7.157 0.439 6.940 1.00 71.81 96 HIS A CA 1
ATOM 754 C C . HIS A 1 96 ? 7.563 -0.140 5.573 1.00 71.81 96 HIS A C 1
ATOM 756 O O . HIS A 1 96 ? 7.57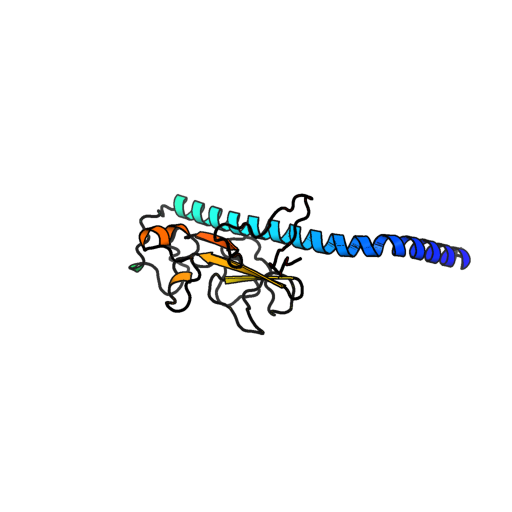2 0.596 4.579 1.00 71.81 96 HIS A O 1
ATOM 762 N N . LYS A 1 97 ? 7.924 -1.429 5.519 1.00 81.56 97 LYS A N 1
ATOM 763 C CA . LYS A 1 97 ? 8.244 -2.171 4.297 1.00 81.56 97 LYS A CA 1
ATOM 764 C C . LYS A 1 97 ? 7.030 -2.918 3.763 1.00 81.56 97 LYS A C 1
ATOM 766 O O . LYS A 1 97 ? 6.994 -3.145 2.561 1.00 81.56 97 LYS A O 1
ATOM 771 N N . GLU A 1 98 ? 6.041 -3.250 4.587 1.00 89.25 98 GLU A N 1
ATOM 772 C CA . GLU A 1 98 ? 4.816 -3.939 4.164 1.00 89.25 98 GLU A CA 1
ATOM 773 C C . GLU A 1 98 ? 3.586 -3.054 4.365 1.00 89.25 98 GLU A C 1
ATOM 775 O O . GLU A 1 98 ? 2.933 -3.037 5.402 1.00 89.25 98 GLU A O 1
ATOM 780 N N . LEU A 1 99 ? 3.269 -2.273 3.336 1.00 90.75 99 LEU A N 1
ATOM 781 C CA . LEU A 1 99 ? 2.180 -1.309 3.380 1.00 90.75 99 LEU A CA 1
ATOM 782 C C . LEU A 1 99 ? 0.853 -1.960 2.998 1.00 90.75 99 LEU A C 1
ATOM 784 O O . LEU A 1 99 ? 0.795 -2.808 2.104 1.00 90.75 99 LEU A O 1
ATOM 788 N N . PHE A 1 100 ? -0.229 -1.462 3.599 1.00 92.56 100 PHE A N 1
ATOM 789 C CA . PHE A 1 100 ? -1.603 -1.881 3.313 1.00 92.56 100 PHE A CA 1
ATOM 790 C C . PHE A 1 100 ? -1.914 -3.349 3.674 1.00 92.56 100 PHE A C 1
ATOM 792 O O . PHE A 1 100 ? -2.876 -3.910 3.148 1.00 92.56 100 PHE A O 1
ATOM 799 N N . SER A 1 101 ? -1.128 -3.972 4.560 1.00 91.75 101 SER A N 1
ATOM 800 C CA . SER A 1 101 ? -1.273 -5.379 4.962 1.00 91.75 101 SER A CA 1
ATOM 801 C C . SER A 1 101 ? -2.614 -5.712 5.627 1.00 91.75 101 SER A C 1
ATOM 803 O O . SER A 1 101 ? -3.077 -6.843 5.529 1.00 91.75 101 SER A O 1
ATOM 805 N N . THR A 1 102 ? -3.295 -4.732 6.225 1.00 89.69 102 THR A N 1
ATOM 806 C CA . THR A 1 102 ? -4.624 -4.927 6.831 1.00 89.69 102 THR A CA 1
ATOM 807 C C . THR A 1 102 ? -5.717 -5.153 5.785 1.00 89.69 102 THR A C 1
ATOM 809 O O . THR A 1 102 ? -6.739 -5.774 6.071 1.00 89.69 102 THR A O 1
ATOM 812 N N . VAL A 1 103 ? -5.545 -4.602 4.580 1.00 91.94 103 VAL A N 1
ATOM 813 C CA . VAL A 1 103 ? -6.596 -4.569 3.547 1.00 91.94 103 VAL A CA 1
ATOM 814 C C . VAL A 1 103 ? -6.212 -5.291 2.262 1.00 91.94 103 VAL A C 1
ATOM 816 O O . VAL A 1 103 ? -7.079 -5.532 1.424 1.00 91.94 103 VAL A O 1
ATOM 819 N N . LEU A 1 104 ? -4.938 -5.638 2.082 1.00 93.88 104 LEU A N 1
ATOM 820 C CA . LEU A 1 104 ? -4.449 -6.372 0.923 1.00 93.88 104 LEU A CA 1
ATOM 821 C C . LEU A 1 104 ? -3.899 -7.738 1.344 1.00 93.88 104 LEU A C 1
ATOM 823 O O . LEU A 1 104 ? -3.078 -7.793 2.254 1.00 93.88 104 LEU A O 1
ATOM 827 N N . PRO A 1 105 ? -4.245 -8.825 0.626 1.00 90.56 105 PRO A N 1
ATOM 828 C CA . PRO A 1 105 ? -3.663 -10.143 0.887 1.00 90.56 105 PRO A CA 1
ATOM 829 C C . PRO A 1 105 ? -2.164 -10.191 0.563 1.00 90.56 105 PRO A C 1
ATOM 831 O O . PRO A 1 105 ? -1.423 -10.955 1.166 1.00 90.56 105 PRO A O 1
ATOM 834 N N . ASN A 1 106 ? -1.723 -9.360 -0.387 1.00 92.31 106 ASN A N 1
ATOM 835 C CA . ASN A 1 106 ? -0.322 -9.174 -0.740 1.00 92.31 106 ASN A CA 1
ATOM 836 C C . ASN A 1 106 ? 0.055 -7.714 -0.449 1.00 92.31 106 ASN A C 1
ATOM 838 O O . ASN A 1 106 ? -0.315 -6.837 -1.243 1.00 92.31 106 ASN A O 1
ATOM 842 N N . PRO A 1 107 ? 0.758 -7.437 0.664 1.00 92.31 107 PRO A N 1
ATOM 843 C CA . PRO A 1 107 ? 1.166 -6.087 1.025 1.00 92.31 107 PRO A CA 1
ATOM 844 C C . PRO A 1 107 ? 2.031 -5.441 -0.058 1.00 92.31 107 PRO A C 1
ATOM 846 O O . PRO A 1 107 ? 2.827 -6.092 -0.743 1.00 92.31 107 PRO A O 1
ATOM 849 N N . ILE A 1 108 ? 1.897 -4.127 -0.211 1.00 92.69 108 ILE A N 1
ATOM 850 C CA . ILE A 1 108 ? 2.746 -3.372 -1.129 1.00 92.69 108 ILE A CA 1
ATOM 851 C C . ILE A 1 108 ? 4.076 -3.111 -0.441 1.00 92.69 108 ILE A C 1
ATOM 853 O O . ILE A 1 108 ? 4.122 -2.532 0.643 1.00 92.69 108 ILE A O 1
ATOM 857 N N . LYS A 1 109 ? 5.169 -3.461 -1.120 1.00 90.88 109 LYS A N 1
ATOM 858 C CA . LYS A 1 109 ? 6.511 -3.175 -0.621 1.00 90.88 109 LYS A CA 1
ATOM 859 C C . LYS A 1 109 ? 6.755 -1.666 -0.562 1.00 90.88 109 LYS A C 1
ATOM 861 O O . LYS A 1 109 ? 6.843 -1.002 -1.597 1.00 90.88 109 LYS A O 1
ATOM 866 N N . GLY A 1 110 ? 6.839 -1.140 0.653 1.00 88.38 110 GLY A N 1
ATOM 867 C CA . GLY A 1 110 ? 7.184 0.239 0.948 1.00 88.38 110 GLY A CA 1
ATOM 868 C C . GLY A 1 110 ? 8.684 0.482 0.829 1.00 88.38 110 GLY A C 1
ATOM 869 O O . GLY A 1 110 ? 9.501 -0.382 1.153 1.00 88.38 110 GLY A O 1
ATOM 870 N N . THR A 1 111 ? 9.065 1.675 0.379 1.00 85.69 111 THR A N 1
ATOM 871 C CA . THR A 1 111 ? 10.457 2.114 0.450 1.00 85.69 111 THR A CA 1
ATOM 872 C C . THR A 1 111 ? 10.810 2.631 1.843 1.00 85.69 111 THR A C 1
ATOM 874 O O . THR A 1 111 ? 10.066 3.400 2.466 1.00 85.69 111 THR A O 1
ATOM 877 N N . SER A 1 112 ? 12.007 2.245 2.284 1.00 76.56 112 SER A N 1
ATOM 878 C CA . SER A 1 112 ? 12.663 2.696 3.507 1.00 76.56 112 SER A CA 1
ATOM 879 C C . SER A 1 112 ? 13.420 4.022 3.355 1.00 76.56 112 SER A C 1
ATOM 881 O O . SER A 1 112 ? 14.138 4.394 4.281 1.00 76.56 112 SER A O 1
ATOM 883 N N . ASN A 1 113 ? 13.326 4.708 2.208 1.00 75.62 113 ASN A N 1
ATOM 884 C CA . ASN A 1 113 ? 13.951 6.013 1.978 1.00 75.62 113 ASN A CA 1
ATOM 885 C C . ASN A 1 113 ? 13.009 6.950 1.195 1.00 75.62 113 ASN A C 1
ATOM 887 O O . ASN A 1 113 ? 12.267 6.530 0.312 1.00 75.62 113 ASN A O 1
ATOM 891 N N . ASN A 1 114 ? 13.067 8.252 1.465 1.00 73.81 114 ASN A N 1
ATOM 892 C CA . ASN A 1 114 ? 12.306 9.277 0.754 1.00 73.81 114 ASN A CA 1
ATOM 893 C C . ASN A 1 114 ? 12.863 9.629 -0.645 1.00 73.81 114 ASN A C 1
ATOM 895 O O . ASN A 1 114 ? 12.304 10.506 -1.301 1.00 73.81 114 ASN A O 1
ATOM 899 N N . THR A 1 115 ? 13.947 8.994 -1.094 1.00 75.81 115 THR A N 1
ATOM 900 C CA . THR A 1 115 ? 14.566 9.228 -2.414 1.00 75.81 115 THR A CA 1
ATOM 901 C C . THR A 1 115 ? 14.252 8.150 -3.448 1.00 75.81 115 THR A C 1
ATOM 903 O O . THR A 1 115 ? 14.542 8.329 -4.630 1.00 75.81 115 THR A O 1
ATOM 906 N N . GLN A 1 116 ? 13.683 7.023 -3.022 1.00 82.62 116 GLN A N 1
ATOM 907 C CA . GLN A 1 116 ? 13.363 5.913 -3.911 1.00 82.62 116 GLN A CA 1
ATOM 908 C C . GLN A 1 116 ? 11.941 6.046 -4.456 1.00 82.62 116 GLN A C 1
ATOM 910 O O . GLN A 1 116 ? 11.043 6.569 -3.791 1.00 82.62 116 GLN A O 1
ATOM 915 N N . ASN A 1 117 ? 11.741 5.539 -5.673 1.00 83.50 117 ASN A N 1
ATOM 916 C CA . ASN A 1 117 ? 10.426 5.482 -6.298 1.00 83.50 117 ASN A CA 1
ATOM 917 C C . ASN A 1 117 ? 9.525 4.461 -5.592 1.00 83.50 117 ASN A C 1
ATOM 919 O O . ASN A 1 117 ? 10.001 3.442 -5.090 1.00 83.50 117 ASN A O 1
ATOM 923 N N . GLY A 1 118 ? 8.216 4.705 -5.631 1.00 85.88 118 GLY A N 1
ATOM 924 C CA . GLY A 1 118 ? 7.204 3.800 -5.088 1.00 85.88 118 GLY A CA 1
ATOM 925 C C . GLY A 1 118 ? 6.520 4.326 -3.829 1.00 85.88 118 GLY A C 1
ATOM 926 O O . GLY A 1 118 ? 6.565 5.521 -3.524 1.00 85.88 118 GLY A O 1
ATOM 927 N N . TRP A 1 119 ? 5.825 3.425 -3.135 1.00 89.81 119 TRP A N 1
ATOM 928 C CA . TRP A 1 119 ? 5.040 3.748 -1.945 1.00 89.81 119 TRP A CA 1
ATOM 929 C C . TRP A 1 119 ? 5.915 3.902 -0.705 1.00 89.81 119 TRP A C 1
ATOM 931 O O . TRP A 1 119 ? 6.863 3.150 -0.520 1.00 89.81 119 TRP A O 1
ATOM 941 N N . SER A 1 120 ? 5.589 4.844 0.177 1.00 87.81 120 SER A N 1
ATOM 942 C CA . SER A 1 120 ? 6.349 5.078 1.406 1.00 87.81 120 SER A CA 1
ATOM 943 C C . SER A 1 120 ? 5.515 5.712 2.515 1.00 87.81 120 SER A C 1
ATOM 945 O O . SER A 1 120 ? 4.651 6.552 2.254 1.00 87.81 120 SER A O 1
ATOM 947 N N . ARG A 1 121 ? 5.861 5.381 3.763 1.00 85.50 121 ARG A N 1
ATOM 948 C CA . ARG A 1 121 ? 5.417 6.069 4.992 1.00 85.50 121 ARG A CA 1
ATOM 949 C C . ARG A 1 121 ? 6.383 7.166 5.438 1.00 85.50 121 ARG A C 1
ATOM 951 O O . ARG A 1 121 ? 6.148 7.817 6.448 1.00 85.50 121 ARG A O 1
ATOM 958 N N . GLN A 1 122 ? 7.496 7.372 4.738 1.00 80.94 122 GLN A N 1
ATOM 959 C CA . GLN A 1 122 ? 8.494 8.364 5.124 1.00 80.94 122 GLN A CA 1
ATOM 960 C C . GLN A 1 122 ? 8.248 9.698 4.418 1.00 80.94 122 GLN A C 1
ATOM 962 O O . GLN A 1 122 ? 7.981 9.722 3.215 1.00 80.94 122 GLN A O 1
ATOM 967 N N . ASN A 1 123 ? 8.378 10.818 5.138 1.00 75.12 123 ASN A N 1
ATOM 968 C CA . ASN A 1 123 ? 8.393 12.165 4.537 1.00 75.12 123 ASN A CA 1
ATOM 969 C C . ASN A 1 123 ? 9.823 12.636 4.246 1.00 75.12 123 ASN A C 1
ATOM 971 O O . ASN A 1 123 ? 10.101 13.207 3.196 1.00 75.12 123 ASN A O 1
ATOM 975 N N . SER A 1 124 ? 10.730 12.369 5.187 1.00 72.88 124 SER A N 1
ATOM 976 C CA . SER A 1 124 ? 12.153 12.712 5.118 1.00 72.88 124 SER A CA 1
ATOM 977 C C . SER A 1 124 ? 13.006 11.475 5.406 1.00 72.88 124 SER A C 1
ATOM 979 O O . SER A 1 124 ? 12.451 10.463 5.837 1.00 72.88 124 SER A O 1
ATOM 981 N N . SER A 1 125 ? 14.325 11.548 5.206 1.00 69.00 125 SER A N 1
ATOM 982 C CA . SER A 1 125 ? 15.271 10.467 5.517 1.00 69.00 125 SER A CA 1
ATOM 983 C C . SER A 1 125 ? 14.997 9.901 6.913 1.00 69.00 125 SER A C 1
ATOM 985 O O . SER A 1 125 ? 15.135 10.610 7.909 1.00 69.00 125 SER A O 1
ATOM 987 N N . ASN A 1 126 ? 14.551 8.643 6.974 1.00 68.06 126 ASN A N 1
ATOM 988 C CA . ASN A 1 126 ? 14.214 7.897 8.194 1.00 68.06 126 ASN A CA 1
ATOM 989 C C . ASN A 1 126 ? 13.109 8.501 9.084 1.00 68.06 126 ASN A C 1
ATOM 991 O O . ASN A 1 126 ? 12.882 8.014 10.190 1.00 68.06 126 ASN A O 1
ATOM 995 N N . LYS A 1 127 ? 12.386 9.532 8.625 1.00 76.12 127 LYS A N 1
ATOM 996 C CA . LYS A 1 127 ? 11.273 10.124 9.379 1.00 76.12 127 LYS A CA 1
ATOM 997 C C . LYS A 1 127 ? 9.938 9.630 8.838 1.00 76.12 127 LYS A C 1
ATOM 999 O O . LYS A 1 127 ? 9.493 10.074 7.772 1.00 76.12 127 LYS A O 1
ATOM 1004 N N . LEU A 1 128 ? 9.297 8.752 9.609 1.00 76.75 128 LEU A N 1
ATOM 1005 C CA . LEU A 1 128 ? 7.926 8.306 9.372 1.00 76.75 128 LEU A CA 1
ATOM 1006 C C . LEU A 1 128 ? 6.941 9.473 9.476 1.00 76.75 128 LEU A C 1
ATOM 1008 O O . LEU A 1 128 ? 7.172 10.473 10.163 1.00 76.75 128 LEU A O 1
ATOM 1012 N N . THR A 1 129 ? 5.840 9.348 8.752 1.00 76.25 129 THR A N 1
ATOM 1013 C CA . THR A 1 129 ? 4.721 10.281 8.803 1.00 76.25 129 THR A CA 1
ATOM 1014 C C . THR A 1 129 ? 3.662 9.825 9.779 1.00 76.25 129 THR A C 1
ATOM 1016 O O . THR A 1 129 ? 3.617 8.659 10.160 1.00 76.25 129 THR A O 1
ATOM 1019 N N . TYR A 1 130 ? 2.758 10.747 10.102 1.00 75.75 130 TYR A N 1
ATOM 1020 C CA . TYR A 1 130 ? 1.518 10.456 10.813 1.00 75.75 130 TYR A CA 1
ATOM 1021 C C . TYR A 1 130 ? 0.808 9.235 10.232 1.00 75.75 130 TYR A C 1
ATOM 1023 O O . TYR A 1 130 ? 0.847 9.006 9.021 1.00 75.75 130 TYR A O 1
ATOM 1031 N N . GLU A 1 131 ? 0.164 8.462 11.091 1.00 78.19 131 GLU A N 1
ATOM 1032 C CA . GLU A 1 131 ? -0.657 7.300 10.743 1.00 78.19 131 GLU A CA 1
ATOM 1033 C C . GLU A 1 131 ? -1.686 7.625 9.661 1.00 78.19 131 GLU A C 1
ATOM 1035 O O . GLU A 1 131 ? -2.247 8.713 9.632 1.00 78.19 131 GLU A O 1
ATOM 1040 N N . GLY A 1 132 ? -1.875 6.720 8.700 1.00 82.50 132 GLY A N 1
ATOM 1041 C CA . GLY A 1 132 ? -2.791 6.945 7.579 1.00 82.50 132 GLY A CA 1
ATOM 1042 C C . GLY A 1 132 ? -2.283 7.889 6.482 1.00 82.50 132 GLY A C 1
ATOM 1043 O O . GLY A 1 132 ? -2.984 8.075 5.492 1.00 82.50 132 GLY A O 1
ATOM 1044 N N . ARG A 1 133 ? -1.079 8.466 6.590 1.00 87.19 133 ARG A N 1
ATOM 1045 C CA . ARG A 1 133 ? -0.443 9.222 5.498 1.00 87.19 133 ARG A CA 1
ATOM 1046 C C . ARG A 1 133 ? 0.543 8.377 4.699 1.00 87.19 133 ARG A C 1
ATOM 1048 O O . ARG A 1 133 ? 1.425 7.737 5.265 1.00 87.19 133 ARG A O 1
ATOM 1055 N N . TYR A 1 134 ? 0.453 8.451 3.380 1.00 88.12 134 TYR A N 1
ATOM 1056 C CA . TYR A 1 134 ? 1.291 7.703 2.448 1.00 88.12 134 TYR A CA 1
ATOM 1057 C C . TYR A 1 134 ? 1.771 8.605 1.321 1.00 88.12 134 TYR A C 1
ATOM 1059 O O . TYR A 1 134 ? 1.114 9.577 0.946 1.00 88.12 134 TYR A O 1
ATOM 1067 N N . PHE A 1 135 ? 2.915 8.254 0.752 1.00 86.12 135 PHE A N 1
ATOM 1068 C CA . PHE A 1 135 ? 3.500 8.949 -0.382 1.00 86.12 135 PHE A CA 1
ATOM 1069 C C . PHE A 1 135 ? 3.766 7.971 -1.506 1.00 86.12 135 PHE A C 1
ATOM 1071 O O . PHE A 1 135 ? 4.246 6.868 -1.264 1.00 86.12 135 PHE A O 1
ATOM 1078 N N . ILE A 1 136 ? 3.510 8.415 -2.729 1.00 86.62 136 ILE A N 1
ATOM 1079 C CA . ILE A 1 136 ? 3.996 7.761 -3.939 1.00 86.62 136 ILE A CA 1
ATOM 1080 C C . ILE A 1 136 ? 5.051 8.667 -4.549 1.00 86.62 136 ILE A C 1
ATOM 1082 O O . ILE A 1 136 ? 4.749 9.823 -4.844 1.00 86.62 136 ILE A O 1
ATOM 1086 N N . ARG A 1 137 ? 6.269 8.161 -4.734 1.00 81.62 137 ARG A N 1
ATOM 1087 C CA . ARG A 1 137 ? 7.389 8.934 -5.279 1.00 81.62 137 ARG A CA 1
ATOM 1088 C C . ARG A 1 137 ? 7.762 8.513 -6.690 1.00 81.62 137 ARG A C 1
ATOM 1090 O O . ARG A 1 137 ? 7.817 7.321 -6.993 1.00 81.62 137 ARG A O 1
ATOM 1097 N N . PHE A 1 138 ? 8.071 9.513 -7.509 1.00 76.38 138 PHE A N 1
ATOM 1098 C CA . PHE A 1 138 ? 8.595 9.370 -8.863 1.00 76.38 138 PHE A CA 1
ATOM 1099 C C . PHE A 1 138 ? 9.715 10.392 -9.071 1.00 76.38 138 PHE A C 1
ATOM 1101 O O . PHE A 1 138 ? 9.477 11.583 -9.280 1.00 76.38 138 PHE A O 1
ATOM 1108 N N . GLY A 1 139 ? 10.963 9.941 -8.977 1.00 73.56 139 GLY A N 1
ATOM 1109 C CA . GLY A 1 139 ? 12.126 10.818 -9.017 1.00 73.56 139 GLY A CA 1
ATOM 1110 C C . GLY A 1 139 ? 12.090 11.831 -7.871 1.00 73.56 139 GLY A C 1
ATOM 1111 O O . GLY A 1 139 ? 12.180 11.463 -6.705 1.00 73.56 139 GLY A O 1
ATOM 1112 N N . LYS A 1 140 ? 11.967 13.119 -8.207 1.00 69.88 140 LYS A N 1
ATOM 1113 C CA . LYS A 1 140 ? 11.927 14.223 -7.230 1.00 69.88 140 LYS A CA 1
ATOM 1114 C C . LYS A 1 140 ? 10.508 14.609 -6.804 1.00 69.88 140 LYS A C 1
ATOM 1116 O O . LYS A 1 140 ? 10.346 15.455 -5.927 1.00 69.88 140 LYS A O 1
ATOM 1121 N N . GLU A 1 141 ? 9.490 14.034 -7.435 1.00 74.31 141 GLU A N 1
ATOM 1122 C CA . GLU A 1 141 ? 8.090 14.337 -7.155 1.00 74.31 141 GLU A CA 1
ATOM 1123 C C . GLU A 1 141 ? 7.489 13.308 -6.198 1.00 74.31 141 GLU A C 1
ATOM 1125 O O . GLU A 1 141 ? 7.836 12.124 -6.225 1.00 74.31 141 GLU A O 1
ATOM 1130 N N . ALA A 1 142 ? 6.564 13.764 -5.355 1.00 77.50 142 ALA A N 1
ATOM 1131 C CA . ALA A 1 142 ? 5.806 12.918 -4.449 1.00 77.50 142 ALA A CA 1
ATOM 1132 C C . ALA A 1 142 ? 4.330 13.315 -4.491 1.00 77.50 142 ALA A C 1
ATOM 1134 O O . ALA A 1 142 ? 4.016 14.501 -4.533 1.00 77.50 142 ALA A O 1
ATOM 1135 N N . ILE A 1 143 ? 3.441 12.324 -4.456 1.00 80.50 143 ILE A N 1
ATOM 1136 C CA . ILE A 1 143 ? 1.998 12.519 -4.309 1.00 80.50 143 ILE A CA 1
ATOM 1137 C C . ILE A 1 143 ? 1.596 12.030 -2.925 1.00 80.50 143 ILE A C 1
ATOM 1139 O O . ILE A 1 143 ? 1.840 10.869 -2.585 1.00 80.50 143 ILE A O 1
ATOM 1143 N N . ARG A 1 144 ? 0.945 12.895 -2.146 1.00 83.88 144 ARG A N 1
ATOM 1144 C CA . ARG A 1 144 ? 0.399 12.543 -0.832 1.00 83.88 144 ARG A CA 1
ATOM 1145 C C . ARG A 1 144 ? -0.984 11.898 -0.936 1.00 83.88 144 ARG A C 1
ATOM 1147 O O . ARG A 1 144 ? -1.918 12.482 -1.493 1.00 83.88 144 ARG A O 1
ATOM 1154 N N . PHE A 1 145 ? -1.127 10.752 -0.285 1.00 86.25 145 PHE A N 1
ATOM 1155 C CA . PHE A 1 145 ? -2.391 10.085 -0.008 1.00 86.25 145 PHE A CA 1
ATOM 1156 C C . PHE A 1 145 ? -2.646 10.060 1.489 1.00 86.25 145 PHE A C 1
ATOM 1158 O O . PHE A 1 145 ? -1.732 9.811 2.270 1.00 86.25 145 PHE A O 1
ATOM 1165 N N . ASP A 1 146 ? -3.893 10.287 1.867 1.00 85.62 146 ASP A N 1
ATOM 1166 C CA . ASP A 1 146 ? -4.331 10.233 3.251 1.00 85.62 146 ASP A CA 1
ATOM 1167 C C . ASP A 1 146 ? -5.513 9.249 3.365 1.00 85.62 146 ASP A C 1
ATOM 1169 O O . ASP A 1 146 ? -6.392 9.179 2.495 1.00 85.62 146 ASP A O 1
ATOM 1173 N N . TYR A 1 147 ? -5.495 8.454 4.431 1.00 86.94 147 TYR A N 1
ATOM 1174 C CA . TYR A 1 147 ? -6.559 7.560 4.862 1.00 86.94 147 TYR A CA 1
ATOM 1175 C C . TYR A 1 147 ? -7.220 8.128 6.112 1.00 86.94 147 TYR A C 1
ATOM 1177 O O . TYR A 1 147 ? -6.545 8.564 7.042 1.00 86.94 147 TYR A O 1
ATOM 1185 N N . CYS A 1 148 ? -8.547 8.095 6.128 1.00 82.19 148 CYS A N 1
ATOM 1186 C CA . CYS A 1 148 ? -9.335 8.606 7.233 1.00 82.19 148 CYS A CA 1
ATOM 1187 C C . CYS A 1 148 ? -9.937 7.489 8.075 1.00 82.19 148 CYS A C 1
ATOM 1189 O O . CYS A 1 148 ? -10.943 6.889 7.697 1.00 82.19 148 CYS A O 1
ATOM 1191 N N . SER A 1 149 ? -9.379 7.288 9.263 1.00 79.00 149 SER A N 1
ATOM 1192 C CA . SER A 1 149 ? -9.954 6.485 10.338 1.00 79.00 149 SER A CA 1
ATOM 1193 C C . SER A 1 149 ? -10.128 7.329 11.598 1.00 79.00 149 SER A C 1
ATOM 1195 O O . SER A 1 149 ? -9.855 8.534 11.618 1.00 79.00 149 SER A O 1
ATOM 1197 N N . ILE A 1 150 ? -10.705 6.738 12.641 1.00 71.75 150 ILE A N 1
ATOM 1198 C CA . ILE A 1 150 ? -10.906 7.463 13.895 1.00 71.75 150 ILE A CA 1
ATOM 1199 C C . ILE A 1 150 ? -9.592 7.539 14.674 1.00 71.75 150 ILE A C 1
ATOM 1201 O O . ILE A 1 150 ? -9.307 8.558 15.296 1.00 71.75 150 ILE A O 1
ATOM 1205 N N . ALA A 1 151 ? -8.740 6.522 14.544 1.00 70.06 151 ALA A N 1
ATOM 1206 C CA . ALA A 1 151 ? -7.411 6.536 15.129 1.00 70.06 151 ALA A CA 1
ATOM 1207 C C . ALA A 1 151 ? -6.494 7.575 14.464 1.00 70.06 151 ALA A C 1
ATOM 1209 O O . ALA A 1 151 ? -5.766 8.274 15.153 1.00 70.06 151 ALA A O 1
ATOM 1210 N N . THR A 1 152 ? -6.619 7.804 13.153 1.00 69.19 152 THR A N 1
ATOM 1211 C CA . THR A 1 152 ? -5.848 8.853 12.455 1.00 69.19 152 THR A CA 1
ATOM 1212 C C . THR A 1 152 ? -6.330 10.284 12.760 1.00 69.19 152 THR A C 1
ATOM 1214 O O . THR A 1 152 ? -5.830 11.241 12.171 1.00 69.19 152 THR A O 1
ATOM 1217 N N . GLN A 1 153 ? -7.343 10.462 13.619 1.00 64.56 153 GLN A N 1
ATOM 1218 C CA . GLN A 1 153 ? -7.903 11.767 14.004 1.00 64.56 153 GLN A CA 1
ATOM 1219 C C . GLN A 1 153 ? -7.536 12.215 15.426 1.00 64.56 153 GLN A C 1
ATOM 1221 O O . GLN A 1 153 ? -7.906 13.322 15.814 1.00 64.56 153 GLN A O 1
ATOM 1226 N N . THR A 1 154 ? -6.855 11.385 16.217 1.00 57.47 154 THR A N 1
ATOM 1227 C CA . THR A 1 154 ? -6.650 11.620 17.658 1.00 57.47 154 THR A CA 1
ATOM 1228 C C . THR A 1 154 ? -5.557 12.641 17.990 1.00 57.47 154 THR A C 1
ATOM 1230 O O . THR A 1 154 ? -5.515 13.127 19.119 1.00 57.47 154 THR A O 1
ATOM 1233 N N . GLU A 1 155 ? -4.716 13.047 17.034 1.00 54.34 155 GLU A N 1
ATOM 1234 C CA . GLU A 1 155 ? -3.724 14.105 17.255 1.00 54.34 155 GLU A CA 1
ATOM 1235 C C . GLU A 1 155 ? -4.276 15.498 16.899 1.00 54.34 155 GLU A C 1
ATOM 1237 O O . GLU A 1 155 ? -4.338 15.888 15.730 1.00 54.34 155 GLU A O 1
ATOM 1242 N N . SER A 1 156 ? -4.596 16.302 17.923 1.00 47.16 156 SER A N 1
ATOM 1243 C CA . SER A 1 156 ? -5.094 17.690 17.812 1.00 47.16 156 SER A CA 1
ATOM 1244 C C . SER A 1 156 ? -4.219 18.654 16.997 1.00 47.16 156 SER A C 1
ATOM 1246 O O . SER A 1 156 ? -4.651 19.770 16.724 1.00 47.16 156 SER A O 1
ATOM 1248 N N . SER A 1 157 ? -2.990 18.285 16.617 1.00 46.34 157 SER A N 1
ATOM 1249 C CA . SER A 1 157 ? -2.062 19.220 15.972 1.00 46.34 157 SER A CA 1
ATOM 1250 C C . SER A 1 157 ? -2.103 19.220 14.440 1.00 46.34 157 SER A C 1
ATOM 1252 O O . SER A 1 157 ? -1.738 20.243 13.862 1.00 46.34 157 SER A O 1
ATOM 1254 N N . LYS A 1 158 ? -2.554 18.148 13.756 1.00 57.19 158 LYS A N 1
ATOM 1255 C CA . LYS A 1 158 ? -2.673 18.104 12.277 1.00 57.19 158 LYS A CA 1
ATOM 1256 C C . LYS A 1 158 ? -3.724 17.096 11.808 1.00 57.19 158 LYS A C 1
ATOM 1258 O O . LYS A 1 158 ? -3.412 15.946 11.517 1.00 57.19 158 LYS A O 1
ATOM 1263 N N . GLN A 1 159 ? -4.959 17.563 11.660 1.00 61.53 159 GLN A N 1
ATOM 1264 C CA . GLN A 1 159 ? -6.063 16.786 11.099 1.00 61.53 159 GLN A CA 1
ATOM 1265 C C . GLN A 1 159 ? -5.700 16.248 9.698 1.00 61.53 159 GLN A C 1
ATOM 1267 O O . GLN A 1 159 ? -5.471 17.016 8.763 1.00 61.53 159 GLN A O 1
ATOM 1272 N N . ILE A 1 160 ? -5.607 14.922 9.558 1.00 68.81 160 ILE A N 1
ATOM 1273 C CA . ILE A 1 160 ? -5.369 14.239 8.271 1.00 68.81 160 ILE A CA 1
ATOM 1274 C C . ILE A 1 160 ? -6.635 14.269 7.409 1.00 68.81 160 ILE A C 1
ATOM 1276 O O . ILE A 1 160 ? -6.572 14.433 6.190 1.00 68.81 160 ILE A O 1
ATOM 1280 N N . CYS A 1 161 ? -7.787 14.178 8.068 1.00 72.56 161 CYS A N 1
ATOM 1281 C CA . CYS A 1 161 ? -9.103 14.271 7.458 1.00 72.56 161 CYS A CA 1
ATOM 1282 C C . CYS A 1 161 ? -9.528 15.728 7.267 1.00 72.56 161 CYS A C 1
ATOM 1284 O O . CYS A 1 161 ? -9.198 16.565 8.105 1.00 72.56 161 CYS A O 1
ATOM 1286 N N . PRO A 1 162 ? -10.272 16.076 6.203 1.00 67.31 162 PRO A N 1
ATOM 1287 C CA . PRO A 1 162 ? -10.718 17.444 6.014 1.00 67.31 162 PRO A CA 1
ATOM 1288 C C . PRO A 1 162 ? -11.580 17.881 7.205 1.00 67.31 162 PRO A C 1
ATOM 1290 O O . PRO A 1 162 ? -12.474 17.129 7.599 1.00 67.31 162 PRO A O 1
ATOM 1293 N N . PRO A 1 163 ? -11.377 19.096 7.740 1.00 57.88 163 PRO A N 1
ATOM 1294 C CA . PRO A 1 163 ? -12.348 19.693 8.630 1.00 57.88 163 PRO A CA 1
ATOM 1295 C C . PRO A 1 163 ? -13.600 20.002 7.828 1.00 57.88 163 PRO A C 1
ATOM 1297 O O . PRO A 1 163 ? -13.577 20.664 6.784 1.00 57.88 163 PRO A O 1
ATOM 1300 N N . THR A 1 164 ? -14.689 19.506 8.362 1.00 52.38 164 THR A N 1
ATOM 1301 C CA . THR A 1 164 ? -16.064 19.865 8.078 1.00 52.38 164 THR A CA 1
ATOM 1302 C C . THR A 1 164 ? -16.738 19.631 9.425 1.00 52.38 164 THR A C 1
ATOM 1304 O O . THR A 1 164 ? -16.372 18.655 10.080 1.00 52.38 164 THR A O 1
ATOM 1307 N N . ASN A 1 165 ? -17.580 20.557 9.877 1.00 56.81 165 ASN A N 1
ATOM 1308 C CA . ASN A 1 165 ? -18.275 20.590 11.177 1.00 56.81 165 ASN A CA 1
ATOM 1309 C C . ASN A 1 165 ? -18.621 19.191 11.740 1.00 56.81 165 ASN A C 1
ATOM 1311 O O . ASN A 1 165 ? -18.769 18.262 10.957 1.00 56.81 165 ASN A O 1
ATOM 1315 N N . ASP A 1 166 ? -18.809 19.017 13.056 1.00 58.22 166 ASP A N 1
ATOM 1316 C CA . ASP A 1 166 ? -18.986 17.691 13.705 1.00 58.22 166 ASP A CA 1
ATOM 1317 C C . ASP A 1 166 ? -19.911 16.696 12.966 1.00 58.22 166 ASP A C 1
ATOM 1319 O O . ASP A 1 166 ? -19.660 15.491 12.970 1.00 58.22 166 ASP A O 1
ATOM 1323 N N . THR A 1 167 ? -20.927 17.188 12.254 1.00 57.00 167 THR A N 1
ATOM 1324 C CA . THR A 1 167 ? -21.833 16.406 11.400 1.00 57.00 167 THR A CA 1
ATOM 1325 C C . THR A 1 167 ? -21.185 15.773 10.157 1.00 57.00 167 THR A C 1
ATOM 1327 O O . THR A 1 167 ? -21.552 14.668 9.764 1.00 57.00 167 THR A O 1
ATOM 1330 N N . ASP A 1 168 ? -20.202 16.418 9.535 1.00 58.16 168 ASP A N 1
ATOM 1331 C CA . ASP A 1 168 ? -19.505 15.940 8.337 1.00 58.16 168 ASP A CA 1
ATOM 1332 C C . ASP A 1 168 ? -18.170 15.232 8.664 1.00 58.16 168 ASP A C 1
ATOM 1334 O O . ASP A 1 168 ? -17.554 14.639 7.775 1.00 58.16 168 ASP A O 1
ATOM 1338 N N . LYS A 1 169 ? -17.709 15.235 9.925 1.00 56.84 169 LYS A N 1
ATOM 1339 C CA . LYS A 1 169 ? -16.485 14.527 10.363 1.00 56.84 169 LYS A CA 1
ATOM 1340 C C . LYS A 1 169 ? -16.485 13.054 9.931 1.00 56.84 169 LYS A C 1
ATOM 1342 O O . LYS A 1 169 ? -15.473 12.520 9.473 1.00 56.84 169 LYS A O 1
ATOM 1347 N N . TYR A 1 170 ? -17.654 12.413 9.981 1.00 64.25 170 TYR A N 1
ATOM 1348 C CA . TYR A 1 170 ? -17.823 11.012 9.598 1.00 64.25 170 TYR A CA 1
ATOM 1349 C C . TYR A 1 170 ? -17.914 10.773 8.082 1.00 64.25 170 TYR A C 1
ATOM 1351 O O . TYR A 1 170 ? -17.780 9.641 7.616 1.00 64.25 170 TYR A O 1
ATOM 1359 N N . LYS A 1 171 ? -18.087 11.827 7.276 1.00 71.25 171 LYS A N 1
ATOM 1360 C CA . LYS A 1 171 ? -18.231 11.752 5.810 1.00 71.25 171 LYS A CA 1
ATOM 1361 C C . LYS A 1 171 ? -16.983 11.234 5.103 1.00 71.25 171 LYS A C 1
ATOM 1363 O O . LYS A 1 171 ? -17.071 10.718 3.982 1.00 71.25 171 LYS A O 1
ATOM 1368 N N . TYR A 1 172 ? -15.823 11.415 5.726 1.00 74.75 172 TYR A N 1
ATOM 1369 C CA . TYR A 1 172 ? -14.535 10.991 5.187 1.00 74.75 172 TYR A CA 1
ATOM 1370 C C . TYR A 1 172 ? -14.037 9.676 5.793 1.00 74.75 172 TYR A C 1
ATOM 1372 O O . TYR A 1 172 ? -13.031 9.156 5.328 1.00 74.75 172 TYR A O 1
ATOM 1380 N N . MET A 1 173 ? -14.755 9.095 6.760 1.00 78.38 173 MET A N 1
ATOM 1381 C CA . MET A 1 173 ? -14.378 7.824 7.385 1.00 78.38 173 MET A CA 1
ATOM 1382 C C . MET A 1 173 ? -14.287 6.690 6.366 1.00 78.38 173 MET A C 1
ATOM 1384 O O . MET A 1 173 ? -15.144 6.564 5.490 1.00 78.38 173 MET A O 1
ATOM 1388 N N . GLY A 1 174 ? -13.233 5.884 6.478 1.00 81.06 174 GLY A N 1
ATOM 1389 C CA . GLY A 1 174 ? -12.948 4.782 5.565 1.00 81.06 174 GLY A CA 1
ATOM 1390 C C . GLY A 1 174 ? -12.503 5.226 4.173 1.00 81.06 174 GLY A C 1
ATOM 1391 O O . GLY A 1 174 ? -12.370 4.391 3.282 1.00 81.06 174 GLY A O 1
ATOM 1392 N N . LYS A 1 175 ? -12.288 6.527 3.927 1.00 85.06 175 LYS A N 1
ATOM 1393 C CA . LYS A 1 175 ? -11.855 7.004 2.609 1.00 85.06 175 LYS A CA 1
ATOM 1394 C C . LYS A 1 175 ? -10.341 7.072 2.514 1.00 85.06 175 LYS A C 1
ATOM 1396 O O . LYS A 1 175 ? -9.674 7.630 3.378 1.00 85.06 175 LYS A O 1
ATOM 1401 N N . PHE A 1 176 ? -9.840 6.578 1.385 1.00 87.62 176 PHE A N 1
ATOM 1402 C CA . PHE A 1 176 ? -8.458 6.714 0.945 1.00 87.62 176 PHE A CA 1
ATOM 1403 C C . PHE A 1 176 ? -8.385 7.629 -0.287 1.00 87.62 176 PHE A C 1
ATOM 1405 O O . PHE A 1 176 ? -8.889 7.285 -1.371 1.00 87.62 176 PHE A O 1
ATOM 1412 N N . TYR A 1 177 ? -7.801 8.818 -0.127 1.00 82.50 177 TYR A N 1
ATOM 1413 C CA . TYR A 1 177 ? -7.866 9.886 -1.129 1.00 82.50 177 TYR A CA 1
ATOM 1414 C C . TYR A 1 177 ? -6.549 10.643 -1.316 1.00 82.50 177 TYR A C 1
ATOM 1416 O O . TYR A 1 177 ? -5.636 10.599 -0.496 1.00 82.50 177 TYR A O 1
ATOM 1424 N N . CYS A 1 178 ? -6.480 11.347 -2.448 1.00 80.88 178 CYS A N 1
ATOM 1425 C CA . CYS A 1 178 ? -5.397 12.262 -2.783 1.00 80.88 178 CYS A CA 1
ATOM 1426 C C . CYS A 1 178 ? -5.497 13.514 -1.923 1.00 80.88 178 CYS A C 1
ATOM 1428 O O . CYS A 1 178 ? -6.492 14.231 -2.017 1.00 80.88 178 CYS A O 1
ATOM 1430 N N . SER A 1 179 ? -4.475 13.811 -1.134 1.00 71.38 179 SER A N 1
ATOM 1431 C CA . SER A 1 179 ? -4.490 14.978 -0.249 1.00 71.38 179 SER A CA 1
ATOM 1432 C C . SER A 1 179 ? -3.686 16.154 -0.812 1.00 71.38 179 SER A C 1
ATOM 1434 O O . SER A 1 179 ? -3.820 17.279 -0.347 1.00 71.38 179 SER A O 1
ATOM 1436 N N . ASP A 1 180 ? -2.852 15.928 -1.829 1.00 62.94 180 ASP A N 1
ATOM 1437 C CA . ASP A 1 180 ? -2.001 16.958 -2.454 1.00 62.94 180 ASP A CA 1
ATOM 1438 C C . ASP A 1 180 ? -2.706 17.796 -3.542 1.00 62.94 180 ASP A C 1
ATOM 1440 O O . ASP A 1 180 ? -2.076 18.524 -4.302 1.00 62.94 180 ASP A O 1
ATOM 1444 N N . SER A 1 181 ? -4.030 17.670 -3.672 1.00 50.94 181 SER A N 1
ATOM 1445 C CA . SER A 1 181 ? -4.801 18.473 -4.617 1.00 50.94 181 SER A CA 1
ATOM 1446 C C . SER A 1 181 ? -5.525 19.596 -3.888 1.00 50.94 181 SER A C 1
ATOM 1448 O O . SER A 1 181 ? -6.339 19.334 -3.006 1.00 50.94 181 SER A O 1
ATOM 1450 N N . ASP A 1 182 ? -5.337 20.834 -4.352 1.00 41.09 182 ASP A N 1
ATOM 1451 C CA . ASP A 1 182 ? -6.128 22.017 -3.964 1.00 41.09 182 ASP A CA 1
ATOM 1452 C C . ASP A 1 182 ? -7.656 21.829 -4.132 1.00 41.09 182 ASP A C 1
ATOM 1454 O O . ASP A 1 182 ? -8.450 22.687 -3.748 1.00 41.09 182 ASP A O 1
ATOM 1458 N N . LYS A 1 183 ? -8.112 20.708 -4.711 1.00 40.72 183 LYS A N 1
ATOM 1459 C CA . LYS A 1 183 ? -9.520 20.323 -4.809 1.00 40.72 183 LYS A CA 1
ATOM 1460 C C . LYS A 1 183 ? -9.755 19.030 -4.030 1.00 40.72 183 LYS A C 1
ATOM 1462 O O . LYS A 1 183 ? -9.369 17.953 -4.476 1.00 40.72 183 LYS A O 1
ATOM 1467 N N . LYS A 1 184 ? -10.513 19.130 -2.930 1.00 37.81 184 LYS A N 1
ATOM 1468 C CA . LYS A 1 184 ? -10.945 18.038 -2.024 1.00 37.81 184 LYS A CA 1
ATOM 1469 C C . LYS A 1 184 ? -11.697 16.858 -2.691 1.00 37.81 184 LYS A C 1
ATOM 1471 O O . LYS A 1 184 ? -12.093 15.934 -1.995 1.00 37.81 184 LYS A O 1
ATOM 1476 N N . ASN A 1 185 ? -11.869 16.861 -4.018 1.00 36.75 185 ASN A N 1
ATOM 1477 C CA . ASN A 1 185 ? -12.510 15.807 -4.818 1.00 36.75 185 ASN A CA 1
ATOM 1478 C C . ASN A 1 185 ? -11.677 15.361 -6.041 1.00 36.75 185 ASN A C 1
ATOM 1480 O O . ASN A 1 185 ? -12.204 14.714 -6.946 1.00 36.75 185 ASN A O 1
ATOM 1484 N N . ALA A 1 186 ? -10.387 15.699 -6.121 1.00 36.16 186 ALA A N 1
ATOM 1485 C CA . ALA A 1 186 ? -9.568 15.271 -7.247 1.00 36.16 186 ALA A CA 1
ATOM 1486 C C . ALA A 1 186 ? -9.167 13.794 -7.113 1.00 36.16 186 ALA A C 1
ATOM 1488 O O . ALA A 1 186 ? -8.415 13.387 -6.225 1.00 36.16 186 ALA A O 1
ATOM 1489 N N . VAL A 1 187 ? -9.615 12.983 -8.069 1.00 42.44 187 VAL A N 1
ATOM 1490 C CA . VAL A 1 187 ? -8.862 11.800 -8.490 1.00 42.44 187 VAL A CA 1
ATOM 1491 C C . VAL A 1 187 ? -7.448 12.304 -8.814 1.00 42.44 187 VAL A C 1
ATOM 1493 O O . VAL A 1 187 ? -7.335 13.225 -9.619 1.00 42.44 187 VAL A 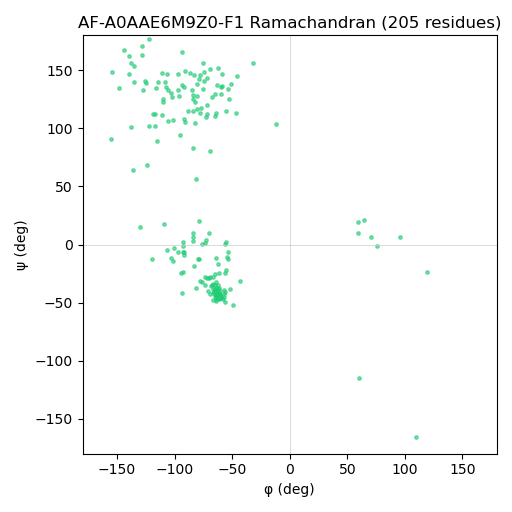O 1
ATOM 1496 N N . CYS A 1 188 ? -6.378 11.745 -8.225 1.00 56.00 188 CYS A N 1
ATOM 1497 C CA . CYS A 1 188 ? -4.981 12.180 -8.475 1.00 56.00 188 CYS A CA 1
ATOM 1498 C C . CYS A 1 188 ? -4.552 12.136 -9.963 1.00 56.00 188 CYS A C 1
ATOM 1500 O O . CYS A 1 188 ? -3.405 12.413 -10.295 1.00 56.00 188 CYS A O 1
ATOM 1502 N N . TRP A 1 189 ? -5.453 11.741 -10.860 1.00 49.62 189 TRP A N 1
ATOM 1503 C CA . TRP A 1 189 ? -5.263 11.610 -12.288 1.00 49.62 189 TRP A CA 1
ATOM 1504 C C . TRP A 1 189 ? -6.291 12.487 -12.998 1.00 49.62 189 TRP A C 1
ATOM 1506 O O . TRP A 1 189 ? -7.453 12.104 -13.131 1.00 49.62 189 TRP A O 1
ATOM 1516 N N . VAL A 1 190 ? -5.866 13.650 -13.488 1.00 40.19 190 VAL A N 1
ATOM 1517 C CA . VAL A 1 190 ? -6.663 14.408 -14.456 1.00 40.19 190 VAL A CA 1
ATOM 1518 C C . VAL A 1 190 ? -6.361 13.833 -15.839 1.00 40.19 190 VAL A C 1
ATOM 1520 O O . VAL A 1 190 ? -5.230 13.891 -16.322 1.00 40.19 190 VAL A O 1
ATOM 1523 N N . LYS A 1 191 ? -7.375 13.238 -16.472 1.00 33.62 191 LYS A N 1
ATOM 1524 C CA . LYS A 1 191 ? -7.325 12.820 -17.879 1.00 33.62 191 LYS A CA 1
ATOM 1525 C C . LYS A 1 191 ? -7.183 14.094 -18.724 1.00 33.62 191 LYS A C 1
ATOM 1527 O O . LYS A 1 191 ? -8.093 14.917 -18.727 1.00 33.62 191 LYS A O 1
ATOM 1532 N N . ASN A 1 192 ? -6.052 14.300 -19.400 1.00 38.09 192 ASN A N 1
ATOM 1533 C CA . ASN A 1 192 ? -5.933 15.411 -20.349 1.00 38.09 192 ASN A CA 1
ATOM 1534 C C . ASN A 1 192 ? -6.705 15.067 -21.644 1.00 38.09 192 ASN A C 1
ATOM 1536 O O . ASN A 1 192 ? -6.869 13.891 -21.976 1.00 38.09 192 ASN A O 1
ATOM 1540 N N . LYS A 1 193 ? -7.131 16.088 -22.398 1.00 33.53 193 LYS A N 1
ATOM 1541 C CA . LYS A 1 193 ? -7.892 16.038 -23.666 1.00 33.53 193 LYS A CA 1
ATOM 1542 C C . LYS A 1 193 ? -7.244 15.156 -24.757 1.00 33.53 193 LYS A C 1
ATOM 1544 O O . LYS A 1 193 ? -7.903 14.803 -25.723 1.00 33.53 193 LYS A O 1
ATOM 1549 N N . PHE A 1 194 ? -5.984 14.754 -24.565 1.00 40.28 194 PHE A N 1
ATOM 1550 C CA . PHE A 1 194 ? -5.185 13.895 -25.450 1.00 40.28 194 PHE A CA 1
ATOM 1551 C C . PHE A 1 194 ? -4.927 12.475 -24.907 1.00 40.28 194 PHE A C 1
ATOM 1553 O O . PHE A 1 194 ? -3.999 11.806 -25.349 1.00 40.28 194 PHE A O 1
ATOM 1560 N N . ASN A 1 195 ? -5.700 12.010 -23.919 1.00 36.97 195 ASN A N 1
ATOM 1561 C CA . ASN A 1 195 ? -5.628 10.643 -23.376 1.00 36.97 195 ASN A CA 1
ATOM 1562 C C . ASN A 1 195 ? -4.254 10.232 -22.786 1.00 36.97 195 ASN A C 1
ATOM 1564 O O . ASN A 1 195 ? -3.983 9.049 -22.601 1.00 36.97 195 ASN A O 1
ATOM 1568 N N . LYS A 1 196 ? -3.396 11.205 -22.442 1.00 36.97 196 LYS A N 1
ATOM 1569 C CA . LYS A 1 196 ? -2.160 11.000 -21.670 1.00 36.97 196 LYS A CA 1
ATOM 1570 C C . LYS A 1 196 ? -2.421 11.286 -20.192 1.00 36.97 196 LYS A C 1
ATOM 1572 O O . LYS A 1 196 ? -2.944 12.345 -19.840 1.00 36.97 196 LYS A O 1
ATOM 1577 N N . TYR A 1 197 ? -2.058 10.343 -19.330 1.00 41.72 197 TYR A N 1
ATOM 1578 C CA . TYR A 1 197 ? -2.134 10.501 -17.881 1.00 41.72 197 TYR A CA 1
ATOM 1579 C C . TYR A 1 197 ? -0.895 11.256 -17.397 1.00 41.72 197 TYR A C 1
ATOM 1581 O O . TYR A 1 197 ? 0.186 10.686 -17.345 1.00 41.72 197 TYR A O 1
ATOM 1589 N N . LYS A 1 198 ? -1.043 12.541 -17.066 1.00 38.38 198 LYS A N 1
ATOM 1590 C CA . LYS A 1 198 ? 0.021 13.340 -16.445 1.00 38.38 198 LYS A CA 1
ATOM 1591 C C . LYS A 1 198 ? -0.268 13.483 -14.953 1.00 38.38 198 LYS A C 1
ATOM 1593 O O . LYS A 1 198 ? -1.384 13.840 -14.578 1.00 38.38 198 LYS A O 1
ATOM 1598 N N . ILE A 1 199 ? 0.734 13.210 -14.122 1.00 40.50 199 ILE A N 1
ATOM 1599 C CA . ILE A 1 199 ? 0.746 13.619 -12.717 1.00 40.50 199 ILE A CA 1
ATOM 1600 C C . ILE A 1 199 ? 0.975 15.133 -12.744 1.00 40.50 199 ILE A C 1
ATOM 1602 O O . ILE A 1 199 ? 2.020 15.592 -13.191 1.00 40.50 199 ILE A O 1
ATOM 1606 N N . TYR A 1 200 ? -0.034 15.927 -12.389 1.00 38.44 200 TYR A N 1
ATOM 1607 C CA . TYR A 1 200 ? 0.121 17.378 -12.311 1.00 38.44 200 TYR A CA 1
ATOM 1608 C C . TYR A 1 200 ? 0.527 17.761 -10.889 1.00 38.44 200 TYR A C 1
ATOM 1610 O O . TYR A 1 200 ? -0.321 17.786 -9.999 1.00 38.44 200 TYR A O 1
ATOM 1618 N N . LYS A 1 201 ? 1.787 18.163 -10.700 1.00 34.47 201 LYS A N 1
ATOM 1619 C CA . LYS A 1 201 ? 2.095 19.273 -9.797 1.00 34.47 201 LYS A CA 1
ATOM 1620 C C . LYS A 1 201 ? 1.860 20.548 -10.605 1.00 34.47 201 LYS A C 1
ATOM 1622 O O . LYS A 1 201 ? 2.385 20.696 -11.706 1.00 34.47 201 LYS A O 1
ATOM 1627 N N . LYS A 1 202 ? 0.986 21.431 -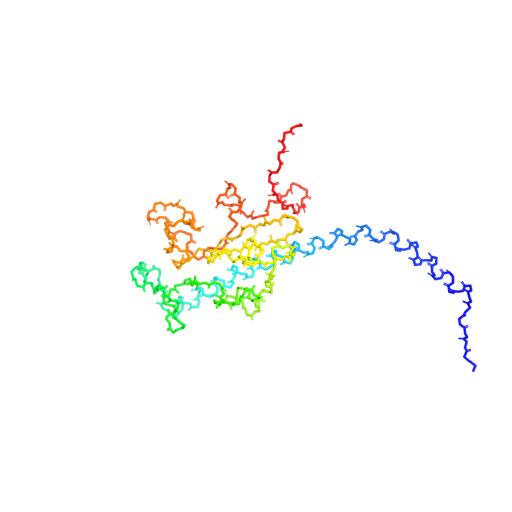10.126 1.00 35.59 202 LYS A N 1
ATOM 1628 C CA . LYS A 1 202 ? 0.673 22.710 -10.775 1.00 35.59 202 LYS A CA 1
ATOM 1629 C C . LYS A 1 202 ? 1.889 23.637 -10.663 1.00 35.59 202 LYS A C 1
ATOM 1631 O O . LYS A 1 202 ? 1.919 24.504 -9.799 1.00 35.59 202 LYS A O 1
ATOM 1636 N N . GLU A 1 203 ? 2.890 23.467 -11.518 1.00 32.53 203 GLU A N 1
ATOM 1637 C CA . GLU A 1 203 ? 3.824 24.552 -11.808 1.00 32.53 203 GLU A CA 1
ATOM 1638 C C . GLU A 1 203 ? 3.216 25.443 -12.891 1.00 32.53 203 GLU A C 1
ATOM 1640 O O . GLU A 1 203 ? 2.729 24.977 -13.920 1.00 32.53 203 GLU A O 1
ATOM 1645 N N . ARG A 1 204 ? 3.150 26.731 -12.544 1.00 29.80 204 ARG A N 1
ATOM 1646 C CA . ARG A 1 204 ? 2.750 27.897 -13.336 1.00 29.80 204 ARG A CA 1
ATOM 1647 C C . ARG A 1 204 ? 2.633 27.641 -14.845 1.00 29.80 204 ARG A C 1
ATOM 1649 O O . ARG A 1 204 ? 3.614 27.692 -15.571 1.00 29.80 204 ARG A O 1
ATOM 1656 N N . LEU A 1 205 ? 1.393 27.530 -15.317 1.00 32.03 205 LEU A N 1
ATOM 1657 C CA . LEU A 1 205 ? 1.019 28.104 -16.606 1.00 32.03 205 LEU A CA 1
ATOM 1658 C C . LEU A 1 205 ? 0.679 29.575 -16.348 1.00 32.03 205 LEU A C 1
ATOM 1660 O O . LEU A 1 205 ? -0.474 29.926 -16.105 1.00 32.03 205 LEU A O 1
ATOM 1664 N N . ALA A 1 206 ? 1.714 30.406 -16.308 1.00 30.95 206 ALA A N 1
ATOM 1665 C CA . ALA A 1 206 ? 1.616 31.760 -16.822 1.00 30.95 206 ALA A CA 1
ATOM 1666 C C . ALA A 1 206 ? 2.386 31.740 -18.147 1.00 30.95 206 ALA A C 1
ATOM 1668 O O . ALA A 1 206 ? 3.437 31.105 -18.215 1.00 30.95 206 ALA A O 1
ATOM 1669 N N . LEU A 1 207 ? 1.740 32.328 -19.152 1.00 32.91 207 LEU A N 1
ATOM 1670 C CA . LEU A 1 207 ? 2.138 32.531 -20.546 1.00 32.91 207 LEU A CA 1
ATOM 1671 C C . LEU A 1 207 ? 3.647 32.623 -20.798 1.00 32.91 207 LEU A C 1
ATOM 1673 O O . LEU A 1 207 ? 4.324 33.347 -20.036 1.00 32.91 207 LEU A O 1
#

Secondary structure (DSSP, 8-state):
---PPPHHHHHHHHHHHHHHHHHHHHHHHHHHHHHHHHHHHHHHHHHHHHHHHHHHHHHHTT--TTS--GGGS-SS--TT---SSS-S-SS-TT-SSEETTTT-SS-EE--SSTTSSEEESEEETTEE--TTEEEEEETTEEEEEEE--SGGG--TT--SSPP--TTTGGGGTT-EEE-SSSSTT--S-EE-TTS-EE---------

Solvent-accessible surface area (backbone atoms only — not comparable to full-atom values): 12440 Å² total; per-residue (Å²): 135,86,84,73,84,53,70,68,60,54,52,52,53,52,54,52,52,53,58,54,48,66,69,47,54,72,57,50,60,57,52,50,55,55,49,55,55,52,51,51,52,52,49,53,51,47,52,55,48,19,46,51,51,50,27,49,52,31,40,74,74,70,43,57,90,82,72,64,57,80,84,78,56,68,97,56,94,46,94,91,58,72,77,53,47,42,66,62,54,48,40,62,92,85,49,56,45,42,36,41,46,70,40,32,98,71,47,46,70,23,38,84,43,56,71,51,63,44,40,23,40,39,75,41,82,82,34,72,49,64,71,50,41,38,31,41,28,57,73,94,46,72,48,41,34,33,37,24,30,74,66,37,55,71,55,91,86,65,70,67,51,79,92,46,64,86,86,47,51,64,74,47,54,64,37,77,42,47,62,75,45,100,44,97,80,45,64,77,61,57,77,43,100,80,78,51,84,50,82,77,76,91,69,79,90,67,136

Mean predicted aligned error: 12.42 Å

Radius of gyration: 23.57 Å; Cα contacts (8 Å, |Δi|>4): 255; chains: 1; bounding box: 58×64×64 Å

pLDDT: mean 71.9, std 18.4, range [29.8, 95.69]

=== Feature glossary ===
Each block in this record encodes a different view of the same protein. In brief:

Predicted aligned error. PAE(i, j) answers: if I align the predicted and true structures on residue i, how far off (in Å) do I expect residue j to be? A block-diagonal PAE matrix with low values on the blocks and high values off-diagonal is the signature of a multi-domain protein with confidently predicted domains but uncertain inter-domain orientation.

Contact-map, Ramachandran, and PAE plots. Plot images: a contact map (which residues are close in 3D, as an N×N binary image), a Ramachandran scatter (backbone torsion angles, revealing secondary-structure composition at a glance), and — for AlphaFold structures — a PAE heatmap (pairwise prediction confidence).

Backbone torsions (φ/ψ). φ (phi) and ψ (psi) are the two rotatable backbone dihedrals per residue: φ is the C(i-1)–N–Cα–C torsion, ψ is the N–Cα–C–N(i+1) torsion, both in degrees on (−180°, 180°]. α-helical residues cluster near (−60°, −45°); β-strand residues near (−120°, +130°). A Ramachandran plot is simply a scatter of (φ, ψ) for every residue.

Foldseek 3Di. A 3Di character summarizes, for each residue, the relative orientation of the Cα frame of its nearest spatial neighbor. Because it encodes fold topology rather than chemistry, 3Di alignments detect remote structural similarity that sequence alignment misses.

Radius of gyration, Cα contacts, bounding box. Three whole-structure scalars: the radius of gyration (RMS distance of Cα from centroid, in Å), the count of Cα–Cα contacts (pairs closer than 8 Å and separated by more than four residues in sequence — i.e. tertiary, not local, contacts), and the bounding-box dimensions. Together they distinguish compact globular folds from extended fibres or disordered chains.

Sequence. Sequence gives the chain of amino acids in standard one-letter code (A=alanine, C=cysteine, …, Y=tyrosine), read N→C. It is the only feature that is directly encoded by the gene; all structural features are derived from the folded form of this sequence.

mmCIF coordinates. Atomic coordinates in PDBx/mmCIF format — the same representation the Protein Data Bank distributes. Each line of the _atom_site loop places one backbone atom in Cartesian space (units: ångströms, origin: arbitrary).

Secondary structure (3-state, P-SEA). Three-state secondary structure (P-SEA) collapses the eight DSSP classes into helix (a), strand (b), and coil (c). P-SEA assigns these from Cα geometry alone — distances and angles — without requiring backbone oxygens, so it works on any Cα trace.

InterPro / GO / CATH / organism. Functional annotations link the protein to curated databases. InterPro entries identify conserved domains and families by matching the sequence against member-database signatures (Pfam, PROSITE, CDD, …). Gene Ontology (GO) terms describe molecular function, biological process, and cellular component in a controlled vocabulary. CATH places the structure in a hierarchical fold classification (Class/Architecture/Topology/Homologous-superfamily). The organism is the source species.

B-factor. B-factor (Debye–Waller factor) reflects atomic displacement in the crystal lattice. It is an experimental observable (units Å²), not a prediction; low values mean the atom is pinned down, high values mean it moves or is heterogeneous across the crystal.

Rendered structure images. Structure images are PyMOL renders from six orthogonal camera directions. Cartoon representation draws helices as coils and strands as arrows; sticks shows the backbone as bonds; surface shows the solvent-excluded envelope. Rainbow coloring maps sequence position to hue (blue→red, N→C); chain coloring assigns a distinct color per polypeptide.

Solvent-accessible surface area. Solvent-accessible surface area (SASA) is the area in Å² traced out by the centre of a 1.4 Å probe sphere (a water molecule) rolled over the protein's van der Waals surface (Shrake–Rupley / Lee–Richards construction). Buried residues have near-zero SASA; fully exposed residues can exceed 200 Å². The total SASA scales roughly with the number of surface residues.

Secondary structure (8-state, DSSP). The SS8 string is DSSP's per-residue secondary-structure call. α-helix (H) means an i→i+4 H-bond ladder; β-strand (E) means the residue participates in a β-sheet; 3₁₀ (G) and π (I) are tighter and wider helices; T/S are turns/bends; '-' is loop.

pLDDT. For AlphaFold models, the B-factor field carries pLDDT — the model's own estimate of local accuracy on a 0–100 scale. Regions with pLDDT<50 should be treated as essentially unmodeled; they often correspond to intrinsically disordered segments.

Nearest PDB structures. Nearest PDB neighbors are the top structural matches found by Foldseek when searching this structure against the entire Protein Data Bank. Each hit reports a TM-score (0 to 1; >0.5 almost always implies the same fold) and an E-value. These are *structural* homologs — they may share no detectable sequence similarity.